Protein AF-R7D5A9-F1 (afdb_monomer)

Mean predicted aligned error: 4.47 Å

Solvent-accessible surface area (backbone atoms only — not comparable to full-atom values): 12006 Å² total; per-residue (Å²): 141,75,72,45,36,67,59,28,37,51,47,46,72,75,46,57,42,44,64,49,67,49,67,80,81,56,79,58,43,78,53,15,52,58,44,26,47,48,46,22,44,79,68,73,37,36,30,23,38,28,59,43,66,65,91,59,68,65,67,55,54,54,50,56,61,69,47,57,87,48,38,49,30,28,40,40,35,41,22,57,42,37,37,50,48,21,52,74,67,65,58,58,62,86,82,72,74,79,80,70,81,94,48,100,79,57,84,54,50,44,74,77,18,45,67,30,33,29,40,47,4,54,73,39,72,16,14,22,38,30,50,58,82,49,26,39,33,24,43,35,60,42,30,35,39,37,44,56,29,45,82,54,49,84,69,39,89,58,54,71,62,53,46,45,54,47,31,22,59,34,34,56,80,41,57,39,46,62,10,48,48,53,37,49,23,37,53,14,47,12,26,38,56,12,52,76,80,26,95,47,48,73,58,22,54,53,37,27,57,52,29,57,70,65,61,46,73,69,60,34,74,64,37,58,65,49,81,45,78,94

Radius of gyration: 16.9 Å; Cα contacts (8 Å, |Δi|>4): 440; chains: 1; bounding box: 39×39×47 Å

pLDDT: mean 92.92, std 12.74, range [40.47, 98.94]

Structure (mmCIF, N/CA/C/O backbone):
data_AF-R7D5A9-F1
#
_entry.id   AF-R7D5A9-F1
#
loop_
_atom_site.group_PDB
_atom_site.id
_atom_site.type_symbol
_atom_site.label_atom_id
_atom_site.label_alt_id
_atom_site.label_comp_id
_atom_site.label_asym_id
_atom_site.label_entity_id
_atom_site.label_seq_id
_atom_site.pdbx_PDB_ins_code
_atom_site.Cartn_x
_atom_site.Cartn_y
_atom_site.Cartn_z
_atom_site.occupancy
_atom_site.B_iso_or_equiv
_atom_site.auth_seq_id
_atom_site.auth_comp_id
_atom_site.auth_asym_id
_atom_site.auth_atom_id
_atom_site.pdbx_PDB_model_num
ATOM 1 N N . MET A 1 1 ? -10.369 9.867 -7.942 1.00 80.06 1 MET A N 1
ATOM 2 C CA . MET A 1 1 ? -9.896 10.900 -6.996 1.00 80.06 1 MET A CA 1
ATOM 3 C C . MET A 1 1 ? -11.120 11.619 -6.496 1.00 80.06 1 MET A C 1
ATOM 5 O O . MET A 1 1 ? -11.924 12.012 -7.328 1.00 80.06 1 MET A O 1
ATOM 9 N N . VAL A 1 2 ? -11.283 11.695 -5.182 1.00 88.56 2 VAL A N 1
ATOM 10 C CA . VAL A 1 2 ? -12.503 12.181 -4.537 1.00 88.56 2 VAL A CA 1
ATOM 11 C C . VAL A 1 2 ? -12.139 13.346 -3.647 1.00 88.56 2 VAL A C 1
ATOM 13 O O . VAL A 1 2 ? -11.130 13.265 -2.945 1.00 88.56 2 VAL A O 1
ATOM 16 N N . TYR A 1 3 ? -12.930 14.414 -3.701 1.00 90.38 3 TYR A N 1
ATOM 17 C CA . TYR A 1 3 ? -12.641 15.627 -2.939 1.00 90.38 3 TYR A CA 1
ATOM 18 C C . TYR A 1 3 ? -13.682 15.959 -1.887 1.00 90.38 3 TYR A C 1
ATOM 20 O O . TYR A 1 3 ? -13.340 16.639 -0.922 1.00 90.38 3 TYR A O 1
ATOM 28 N N . LEU A 1 4 ? -14.919 15.511 -2.094 1.00 96.50 4 LEU A N 1
ATOM 29 C CA . LEU A 1 4 ? -16.053 15.853 -1.255 1.00 96.50 4 LEU A CA 1
ATOM 30 C C . LEU A 1 4 ? -16.487 14.652 -0.399 1.00 96.50 4 LEU A C 1
ATOM 32 O O . LEU A 1 4 ? -16.370 13.511 -0.855 1.00 96.50 4 LEU A O 1
ATOM 36 N N . PRO A 1 5 ? -16.993 14.882 0.827 1.00 96.06 5 PRO A N 1
ATOM 37 C CA . PRO A 1 5 ? -17.389 13.797 1.726 1.00 96.06 5 PRO A CA 1
ATOM 38 C C . PRO A 1 5 ? -18.487 12.896 1.153 1.00 96.06 5 PRO A C 1
ATOM 40 O O . PRO A 1 5 ? -18.377 11.676 1.229 1.00 96.06 5 PRO A O 1
ATOM 43 N N . ASP A 1 6 ? -19.505 13.488 0.531 1.00 96.94 6 ASP A N 1
ATOM 44 C CA . ASP A 1 6 ? -20.643 12.781 -0.061 1.00 96.94 6 ASP A CA 1
ATOM 45 C C . ASP A 1 6 ? -20.230 11.920 -1.262 1.00 96.94 6 ASP A C 1
ATOM 47 O O . ASP A 1 6 ? -20.674 10.780 -1.398 1.00 96.94 6 ASP A O 1
ATOM 51 N N . GLU A 1 7 ? -19.316 12.416 -2.101 1.00 97.00 7 GLU A N 1
ATOM 52 C CA . GLU A 1 7 ? -18.706 11.613 -3.165 1.00 97.00 7 GLU A CA 1
ATOM 53 C C . GLU A 1 7 ? -17.893 10.438 -2.597 1.00 97.00 7 GLU A C 1
ATOM 55 O O . GLU A 1 7 ? -17.876 9.354 -3.186 1.00 97.00 7 GLU A O 1
ATOM 60 N N . GLY A 1 8 ? -17.224 10.642 -1.456 1.00 96.69 8 GLY A N 1
ATOM 61 C CA . GLY A 1 8 ? -16.446 9.616 -0.760 1.00 96.69 8 GLY A CA 1
ATOM 62 C C . GLY A 1 8 ? -17.327 8.467 -0.292 1.00 96.69 8 GLY A C 1
ATOM 63 O O . GLY A 1 8 ? -17.075 7.309 -0.629 1.00 96.69 8 GLY A O 1
ATOM 64 N N . GLU A 1 9 ? -18.411 8.795 0.405 1.00 97.56 9 GLU A N 1
ATOM 65 C CA . GLU A 1 9 ? -19.422 7.834 0.846 1.00 97.56 9 GLU A CA 1
ATOM 66 C C . GLU A 1 9 ? -20.088 7.120 -0.340 1.00 97.56 9 GLU A C 1
ATOM 68 O O . GLU A 1 9 ? -20.221 5.893 -0.335 1.00 97.56 9 GLU A O 1
ATOM 73 N N . ALA A 1 10 ? -20.453 7.857 -1.394 1.00 97.31 10 ALA A N 1
ATOM 74 C CA . ALA A 1 10 ? -21.080 7.290 -2.586 1.00 97.31 10 ALA A CA 1
ATOM 75 C C . ALA A 1 10 ? -20.158 6.301 -3.318 1.00 97.31 10 ALA A C 1
ATOM 77 O O . ALA A 1 10 ? -20.604 5.238 -3.758 1.00 97.31 10 ALA A O 1
ATOM 78 N N . LEU A 1 11 ? -18.864 6.615 -3.431 1.00 96.00 11 LEU A N 1
ATOM 79 C CA . LEU A 1 11 ? -17.893 5.727 -4.069 1.00 96.00 11 LEU A CA 1
ATOM 80 C C . LEU A 1 11 ? -17.554 4.520 -3.209 1.00 96.00 11 LEU A C 1
ATOM 82 O O . LEU A 1 11 ? -17.376 3.434 -3.758 1.00 96.00 11 LEU A O 1
ATOM 86 N N . VAL A 1 12 ? -17.541 4.666 -1.884 1.00 97.38 12 VAL A N 1
ATOM 87 C CA . VAL A 1 12 ? -17.503 3.505 -0.995 1.00 97.38 12 VAL A CA 1
ATOM 88 C C . VAL A 1 12 ? -18.728 2.635 -1.236 1.00 97.38 12 VAL A C 1
ATOM 90 O O . VAL A 1 12 ? -18.570 1.436 -1.424 1.00 97.38 12 VAL A O 1
ATOM 93 N N . ALA A 1 13 ? -19.938 3.195 -1.304 1.00 96.94 13 ALA A N 1
ATOM 94 C CA . ALA A 1 13 ? -21.159 2.423 -1.538 1.00 96.94 13 ALA A CA 1
ATOM 95 C C . ALA A 1 13 ? -21.146 1.684 -2.892 1.00 96.94 13 ALA A C 1
ATOM 97 O O . ALA A 1 13 ? -21.566 0.526 -2.952 1.00 96.94 13 ALA A O 1
ATOM 98 N N . ALA A 1 14 ? -20.602 2.299 -3.945 1.00 96.62 14 ALA A N 1
ATOM 99 C CA . ALA A 1 14 ? -20.536 1.722 -5.289 1.00 96.62 14 ALA A CA 1
ATOM 100 C C . ALA A 1 14 ? -19.348 0.763 -5.522 1.00 96.62 14 ALA A C 1
ATOM 102 O O . ALA A 1 14 ? -19.465 -0.167 -6.318 1.00 96.62 14 ALA A O 1
ATOM 103 N N . GLY A 1 15 ? -18.204 0.995 -4.873 1.00 95.69 15 GLY A N 1
ATOM 104 C CA . GLY A 1 15 ? -16.961 0.241 -5.068 1.00 95.69 15 GLY A CA 1
ATOM 105 C C . GLY A 1 15 ? -16.791 -0.944 -4.114 1.00 95.69 15 GLY A C 1
ATOM 106 O O . GLY A 1 15 ? -17.592 -1.145 -3.209 1.00 95.69 15 GLY A O 1
ATOM 107 N N . ASN A 1 16 ? -15.722 -1.723 -4.293 1.00 96.25 16 ASN A N 1
ATOM 108 C CA . ASN A 1 16 ? -15.391 -2.860 -3.414 1.00 96.25 16 ASN A CA 1
ATOM 109 C C . ASN A 1 16 ? -14.239 -2.563 -2.444 1.00 96.25 16 ASN A C 1
ATOM 111 O O . ASN A 1 16 ? -14.118 -3.230 -1.420 1.00 96.25 16 ASN A O 1
ATOM 115 N N . ALA A 1 17 ? -13.417 -1.560 -2.755 1.00 97.75 17 ALA A N 1
ATOM 116 C CA . ALA A 1 17 ? -12.373 -1.064 -1.874 1.00 97.75 17 ALA A CA 1
ATOM 117 C C . ALA A 1 17 ? -12.121 0.431 -2.102 1.00 97.75 17 ALA A C 1
ATOM 119 O O . ALA A 1 17 ? -12.440 0.960 -3.171 1.00 97.75 17 ALA A O 1
ATOM 120 N N . VAL A 1 18 ? -11.515 1.102 -1.122 1.00 97.50 18 VAL A N 1
ATOM 121 C CA . VAL A 1 18 ? -11.084 2.503 -1.241 1.00 97.50 18 VAL A CA 1
ATOM 122 C C . VAL A 1 18 ? -9.632 2.680 -0.804 1.00 97.50 18 VAL A C 1
ATOM 124 O O . VAL A 1 18 ? -9.160 2.042 0.132 1.00 97.50 18 VAL A O 1
ATOM 127 N N . TYR A 1 19 ? -8.907 3.555 -1.496 1.00 97.88 19 TYR A N 1
ATOM 128 C CA . TYR A 1 19 ? -7.532 3.913 -1.164 1.00 97.88 19 TYR A CA 1
ATOM 129 C C . TYR A 1 19 ? -7.472 5.351 -0.640 1.00 97.88 19 TYR A C 1
ATOM 131 O O . TYR A 1 19 ? -7.842 6.283 -1.356 1.00 97.88 19 TYR A O 1
ATOM 139 N N . LEU A 1 20 ? -6.992 5.527 0.594 1.00 97.56 20 LEU A N 1
ATOM 140 C CA . LEU A 1 20 ? -6.799 6.822 1.241 1.00 97.56 20 LEU A CA 1
ATOM 141 C C . LEU A 1 20 ? -5.302 7.148 1.329 1.00 97.56 20 LEU A C 1
ATOM 143 O O . LEU A 1 20 ? -4.552 6.521 2.076 1.00 97.56 20 LEU A O 1
ATOM 147 N N . ASN A 1 21 ? -4.874 8.148 0.555 1.00 96.00 21 ASN A N 1
ATOM 148 C CA . ASN A 1 21 ? -3.494 8.634 0.506 1.00 96.00 21 ASN A CA 1
ATOM 149 C C . ASN A 1 21 ? -3.374 10.000 1.200 1.00 96.00 21 ASN A C 1
ATOM 151 O O . ASN A 1 21 ? -4.067 10.947 0.827 1.00 96.00 21 ASN A O 1
ATOM 155 N N . MET A 1 22 ? -2.450 10.122 2.157 1.00 94.56 22 MET A N 1
ATOM 156 C CA . MET A 1 22 ? -2.264 11.335 2.971 1.00 94.56 22 MET A CA 1
ATOM 157 C C . MET A 1 22 ? -1.258 12.350 2.390 1.00 94.56 22 MET A C 1
ATOM 159 O O . MET A 1 22 ? -0.912 13.343 3.038 1.00 94.56 22 MET A O 1
ATOM 163 N N . GLY A 1 23 ? -0.769 12.131 1.168 1.00 91.75 23 GLY A N 1
ATOM 164 C CA . GLY A 1 23 ? 0.364 12.864 0.602 1.00 91.75 23 GLY A CA 1
ATOM 165 C C . GLY A 1 23 ? 0.050 14.325 0.310 1.00 91.75 23 GLY A C 1
ATOM 166 O O . GLY A 1 23 ? 0.765 15.221 0.763 1.00 91.75 23 GLY A O 1
ATOM 167 N N . THR A 1 24 ? -1.050 14.589 -0.394 1.00 90.62 24 THR A N 1
ATOM 168 C CA . THR A 1 24 ? -1.502 15.957 -0.691 1.00 90.62 24 THR A CA 1
ATOM 169 C C . THR A 1 24 ? -2.798 16.221 0.048 1.00 90.62 24 THR A C 1
ATOM 171 O O . THR A 1 24 ? -3.817 15.659 -0.338 1.00 90.62 24 THR A O 1
ATOM 174 N N . LEU A 1 25 ? -2.771 17.076 1.077 1.00 90.38 25 LEU A N 1
ATOM 175 C CA . LEU A 1 25 ? -3.966 17.417 1.846 1.00 90.38 25 LEU A CA 1
ATOM 176 C C . LEU A 1 25 ? -4.451 18.849 1.614 1.00 90.38 25 LEU A C 1
ATOM 178 O O . LEU A 1 25 ? -3.663 19.792 1.638 1.00 90.38 25 LEU A O 1
ATOM 182 N N . PHE A 1 26 ? -5.769 18.992 1.476 1.00 91.88 26 PHE A N 1
ATOM 183 C CA . PHE A 1 26 ? -6.493 20.261 1.475 1.00 91.88 26 PHE A CA 1
ATOM 184 C C . PHE A 1 26 ? -7.442 20.324 2.682 1.00 91.88 26 PHE A C 1
ATOM 186 O O . PHE A 1 26 ? -7.866 19.270 3.158 1.00 91.88 26 PHE A O 1
ATOM 193 N N . PRO A 1 27 ? -7.846 21.522 3.148 1.00 91.94 27 PRO A N 1
ATOM 194 C CA . PRO A 1 27 ? -8.749 21.662 4.296 1.00 91.94 27 PRO A CA 1
ATOM 195 C C . PRO A 1 27 ? -10.063 20.868 4.189 1.00 91.94 27 PRO A C 1
ATOM 197 O O . PRO A 1 27 ? -10.562 20.370 5.190 1.00 91.94 27 PRO A O 1
ATOM 200 N N . ILE A 1 28 ? -10.608 20.674 2.979 1.00 95.00 28 ILE A N 1
ATOM 201 C CA . ILE A 1 28 ? -11.835 19.879 2.763 1.00 95.00 28 ILE A CA 1
ATOM 202 C C . ILE A 1 28 ? -11.692 18.405 3.189 1.00 95.00 28 ILE A C 1
ATOM 204 O O . ILE A 1 28 ? -12.677 17.728 3.491 1.00 95.00 28 ILE A O 1
ATOM 208 N N . TYR A 1 29 ? -10.465 17.893 3.267 1.00 95.31 29 TYR A N 1
ATOM 209 C CA . TYR A 1 29 ? -10.217 16.521 3.694 1.00 95.31 29 TYR A CA 1
ATOM 210 C C . TYR A 1 29 ? -10.373 16.301 5.194 1.00 95.31 29 TYR A C 1
ATOM 212 O O . TYR A 1 29 ? -10.526 15.151 5.590 1.00 95.31 29 TYR A O 1
ATOM 220 N N . GLU A 1 30 ? -10.448 17.369 6.000 1.00 95.19 30 GLU A N 1
ATOM 221 C CA . GLU A 1 30 ? -10.926 17.276 7.388 1.00 95.19 30 GLU A CA 1
ATOM 222 C C . GLU A 1 30 ? -12.333 16.689 7.483 1.00 95.19 30 GLU A C 1
ATOM 224 O O . GLU A 1 30 ? -12.692 16.128 8.507 1.00 95.19 30 GLU A O 1
ATOM 229 N N . GLN A 1 31 ? -13.122 16.807 6.416 1.00 96.88 31 GLN A N 1
ATOM 230 C CA . GLN A 1 31 ? -14.463 16.236 6.339 1.00 96.88 31 GLN A CA 1
ATOM 231 C C . GLN A 1 31 ? -14.455 14.940 5.521 1.00 96.88 31 GLN A C 1
ATOM 233 O O . GLN A 1 31 ? -15.067 13.948 5.901 1.00 96.88 31 GLN A O 1
ATOM 238 N N . THR A 1 32 ? -13.733 14.934 4.397 1.00 97.25 32 THR A N 1
ATOM 239 C CA . THR A 1 32 ? -13.831 13.856 3.400 1.00 97.25 32 THR A CA 1
ATOM 240 C C . THR A 1 32 ? -13.178 12.556 3.850 1.00 97.25 32 THR A C 1
ATOM 242 O O . THR A 1 32 ? -13.762 11.487 3.679 1.00 97.25 32 THR A O 1
ATOM 245 N N . ILE A 1 33 ? -11.970 12.623 4.419 1.00 97.38 33 ILE A N 1
ATOM 246 C CA . ILE A 1 33 ? -11.208 11.422 4.789 1.00 97.38 33 ILE A CA 1
ATOM 247 C C . ILE A 1 33 ? -11.900 10.656 5.928 1.00 97.38 33 ILE A C 1
ATOM 249 O O . ILE A 1 33 ? -12.122 9.454 5.751 1.00 97.38 33 ILE A O 1
ATOM 253 N N . PRO A 1 34 ? -12.319 11.303 7.037 1.00 97.25 34 PRO A N 1
ATOM 254 C CA . PRO A 1 34 ? -13.041 10.609 8.100 1.00 97.25 34 PRO A CA 1
ATOM 255 C C . PRO A 1 34 ? -14.377 10.025 7.633 1.00 97.25 34 PRO A C 1
ATOM 257 O O . PRO A 1 34 ? -14.664 8.871 7.944 1.00 97.25 34 PRO A O 1
ATOM 260 N N . ALA A 1 35 ? -15.159 10.766 6.834 1.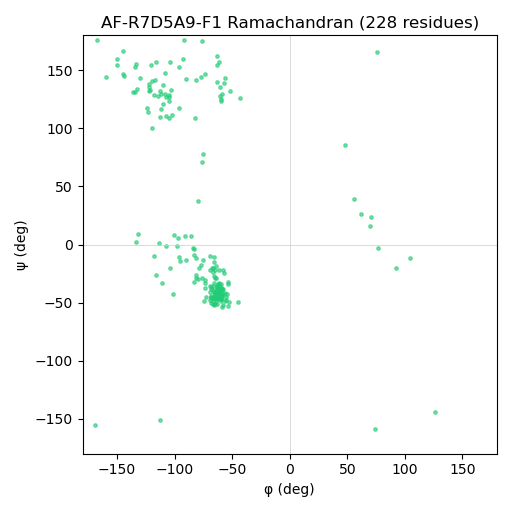00 98.00 35 ALA A N 1
ATOM 261 C CA . ALA A 1 35 ? -16.427 10.276 6.284 1.00 98.00 35 ALA A CA 1
ATOM 262 C C . ALA A 1 35 ? -16.228 9.027 5.409 1.00 98.00 35 ALA A C 1
ATOM 264 O O . ALA A 1 35 ? -16.908 8.017 5.586 1.00 98.00 35 ALA A O 1
ATOM 265 N N . THR A 1 36 ? -15.228 9.055 4.523 1.00 98.19 36 THR A N 1
ATOM 266 C CA . THR A 1 36 ? -14.924 7.935 3.621 1.00 98.19 36 THR A CA 1
ATOM 267 C C . THR A 1 36 ? -14.440 6.702 4.387 1.00 98.19 36 THR A C 1
ATOM 269 O O . THR A 1 36 ? -14.911 5.594 4.134 1.00 98.19 36 THR A O 1
ATOM 272 N N . ALA A 1 37 ? -13.520 6.874 5.344 1.00 98.31 37 ALA A N 1
ATOM 273 C CA . ALA A 1 37 ? -13.016 5.767 6.154 1.00 98.31 37 ALA A CA 1
ATOM 274 C C . ALA A 1 37 ? -14.112 5.157 7.033 1.00 98.31 37 ALA A C 1
ATOM 276 O O . ALA A 1 37 ? -14.241 3.935 7.099 1.00 98.31 37 ALA A O 1
ATOM 277 N N . LYS A 1 38 ? -14.945 6.004 7.650 1.00 98.31 38 LYS A N 1
ATOM 278 C CA . LYS A 1 38 ? -16.106 5.565 8.419 1.00 98.31 38 LYS A CA 1
ATOM 279 C C . LYS A 1 38 ? -17.083 4.773 7.554 1.00 98.31 38 LYS A C 1
ATOM 281 O O . LYS A 1 38 ? -17.501 3.695 7.959 1.00 98.31 38 LYS A O 1
ATOM 286 N N . ALA A 1 39 ? -17.419 5.269 6.365 1.00 98.31 39 ALA A N 1
ATOM 287 C CA . ALA A 1 39 ? -18.313 4.567 5.452 1.00 98.31 39 ALA A CA 1
ATOM 288 C C . ALA A 1 39 ? -17.748 3.201 5.037 1.00 98.31 39 ALA A C 1
ATOM 290 O O . ALA A 1 39 ? -18.491 2.223 4.982 1.00 98.31 39 ALA A O 1
ATOM 291 N N . ALA A 1 40 ? -16.439 3.116 4.767 1.00 98.31 40 ALA A N 1
ATOM 292 C CA . ALA A 1 40 ? -15.793 1.853 4.411 1.00 98.31 40 ALA A CA 1
ATOM 293 C C . ALA A 1 40 ? -15.838 0.858 5.578 1.00 98.31 40 ALA A C 1
ATOM 295 O O . ALA A 1 40 ? -16.229 -0.293 5.385 1.00 98.31 40 ALA A O 1
ATOM 296 N N . HIS A 1 41 ? -15.520 1.329 6.786 1.00 98.25 41 HIS A N 1
ATOM 297 C CA . HIS A 1 41 ? -15.591 0.549 8.017 1.00 98.25 41 HIS A CA 1
ATOM 298 C C . HIS A 1 41 ? -17.006 0.023 8.291 1.00 98.25 41 HIS A C 1
ATOM 300 O O . HIS A 1 41 ? -17.195 -1.184 8.432 1.00 98.25 41 HIS A O 1
ATOM 306 N N . ASP A 1 42 ? -18.008 0.907 8.307 1.00 98.19 42 ASP A N 1
ATOM 307 C CA . ASP A 1 42 ? -19.403 0.553 8.593 1.00 98.19 42 ASP A CA 1
ATOM 308 C C . ASP A 1 42 ? -19.972 -0.433 7.557 1.00 98.19 42 ASP A C 1
ATOM 310 O O . ASP A 1 42 ? -20.782 -1.297 7.893 1.00 98.19 42 ASP A O 1
ATOM 314 N N . ALA A 1 43 ? -19.546 -0.320 6.295 1.00 97.81 43 ALA A N 1
ATOM 315 C CA . ALA A 1 43 ? -19.962 -1.207 5.211 1.00 97.81 43 ALA A CA 1
ATOM 316 C C . ALA A 1 43 ? -19.157 -2.519 5.137 1.00 97.81 43 ALA A C 1
ATOM 318 O O . ALA A 1 43 ? -19.449 -3.352 4.277 1.00 97.81 43 ALA A O 1
ATOM 319 N N . GLY A 1 44 ? -18.133 -2.699 5.980 1.00 96.94 44 GLY A N 1
ATOM 320 C CA . GLY A 1 44 ? -17.224 -3.846 5.920 1.00 96.94 44 GLY A CA 1
ATOM 321 C C . GLY A 1 44 ? -16.433 -3.933 4.610 1.00 96.94 44 GLY A C 1
ATOM 322 O O . GLY A 1 44 ? -16.076 -5.028 4.179 1.00 96.94 44 GLY A O 1
ATOM 323 N N . LYS A 1 45 ? -16.200 -2.797 3.940 1.00 97.75 45 LYS A N 1
ATOM 324 C CA . LYS A 1 45 ? -15.463 -2.732 2.673 1.00 97.75 45 LYS A CA 1
ATOM 325 C C . LYS A 1 45 ? -13.980 -2.528 2.923 1.00 97.75 45 LYS A C 1
ATOM 327 O O . LYS A 1 45 ? -13.584 -1.778 3.815 1.00 97.75 45 LYS A O 1
ATOM 332 N N . ALA A 1 46 ? -13.164 -3.178 2.099 1.00 98.25 46 ALA A N 1
ATOM 333 C CA . ALA A 1 46 ? -11.723 -3.094 2.240 1.00 98.25 46 ALA A CA 1
ATOM 334 C C . ALA A 1 46 ? -11.234 -1.658 2.020 1.00 98.25 46 ALA A C 1
ATOM 336 O O . ALA A 1 46 ? -11.691 -0.959 1.113 1.00 98.25 46 ALA A O 1
ATOM 337 N N . TRP A 1 47 ? -10.273 -1.207 2.818 1.00 98.44 47 TRP A N 1
ATOM 338 C CA . TRP A 1 47 ? -9.626 0.070 2.552 1.00 98.44 47 TRP A CA 1
ATOM 339 C C . TRP A 1 47 ? -8.145 0.074 2.891 1.00 98.44 47 TRP A C 1
ATOM 341 O O . TRP A 1 47 ? -7.692 -0.588 3.827 1.00 98.44 47 TRP A O 1
ATOM 351 N N . VAL A 1 48 ? -7.396 0.818 2.081 1.00 98.75 48 VAL A N 1
ATOM 352 C CA . VAL A 1 48 ? -5.943 0.938 2.178 1.00 98.75 48 VAL A CA 1
ATOM 353 C C . VAL A 1 48 ? -5.589 2.325 2.689 1.00 98.75 48 VAL A C 1
ATOM 355 O O . VAL A 1 48 ? -6.054 3.322 2.133 1.00 98.75 48 VAL A O 1
ATOM 358 N N . LEU A 1 49 ? -4.746 2.387 3.716 1.00 98.69 49 LEU A N 1
ATOM 359 C CA . LEU A 1 49 ? -4.191 3.626 4.251 1.00 98.69 49 LEU A CA 1
ATOM 360 C C . LEU A 1 49 ? -2.727 3.774 3.832 1.00 98.69 49 LEU A C 1
ATOM 362 O O . LEU A 1 49 ? -1.915 2.893 4.106 1.00 98.69 49 LEU A O 1
ATOM 366 N N . ASP A 1 50 ? -2.387 4.912 3.229 1.00 98.06 50 ASP A N 1
ATOM 367 C CA . ASP A 1 50 ? -1.003 5.321 2.970 1.00 98.06 50 ASP A CA 1
ATOM 368 C C . ASP A 1 50 ? -0.713 6.649 3.692 1.00 98.06 50 ASP A C 1
ATOM 370 O O . ASP A 1 50 ? -1.148 7.713 3.223 1.00 98.06 50 ASP A O 1
ATOM 374 N N . PRO A 1 51 ? -0.037 6.611 4.862 1.00 96.31 51 PRO A N 1
ATOM 375 C CA . PRO A 1 51 ? 0.153 7.747 5.761 1.00 96.31 51 PRO A CA 1
ATOM 376 C C . PRO A 1 51 ? 1.277 8.692 5.291 1.00 96.31 51 PRO A C 1
ATOM 378 O O . PRO A 1 51 ? 2.017 9.233 6.112 1.00 96.31 51 PRO A O 1
ATOM 381 N N . VAL A 1 52 ? 1.395 8.898 3.972 1.00 94.12 52 VAL A N 1
ATOM 382 C CA . VAL A 1 52 ? 2.458 9.678 3.323 1.00 94.12 52 VAL A CA 1
ATOM 383 C C . VAL A 1 52 ? 2.750 10.985 4.057 1.00 94.12 52 VAL A C 1
ATOM 385 O O . VAL A 1 52 ? 1.868 11.832 4.238 1.00 94.12 52 VAL A O 1
ATOM 388 N N . GLY A 1 53 ? 4.021 11.190 4.405 1.00 86.31 53 GLY A N 1
ATOM 389 C CA . GLY A 1 53 ? 4.487 12.446 4.997 1.00 86.31 53 GLY A CA 1
ATOM 390 C C . GLY A 1 53 ? 4.006 12.689 6.432 1.00 86.31 53 GLY A C 1
ATOM 391 O O . GLY A 1 53 ? 3.932 13.846 6.868 1.00 86.31 53 GLY A O 1
ATOM 392 N N . LEU A 1 54 ? 3.662 11.629 7.169 1.00 84.81 54 LEU A N 1
ATOM 393 C CA . LEU A 1 54 ? 3.461 11.697 8.614 1.00 84.81 54 LEU A CA 1
ATOM 394 C C . LEU A 1 54 ? 4.677 12.358 9.293 1.00 84.81 54 LEU A C 1
ATOM 396 O O . LEU A 1 54 ? 5.825 12.040 8.998 1.00 84.81 54 LEU A O 1
ATOM 400 N N . GLY A 1 55 ? 4.411 13.327 10.174 1.00 73.06 55 GLY A N 1
ATOM 401 C CA . GLY A 1 55 ? 5.422 14.202 10.781 1.00 73.06 55 GLY A CA 1
ATOM 402 C C . GLY A 1 55 ? 5.456 15.620 10.196 1.00 73.06 55 GLY A C 1
ATOM 403 O O . GLY A 1 55 ? 6.052 16.509 10.800 1.00 73.06 55 GLY A O 1
ATOM 404 N N . ILE A 1 56 ? 4.769 15.870 9.072 1.00 76.31 56 ILE A N 1
ATOM 405 C CA . ILE A 1 56 ? 4.670 17.201 8.451 1.00 76.31 56 ILE A CA 1
ATOM 406 C C . ILE A 1 56 ? 3.288 17.825 8.702 1.00 76.31 56 ILE A C 1
ATOM 408 O O . ILE A 1 56 ? 2.295 17.460 8.061 1.00 76.31 56 ILE A O 1
ATOM 412 N N . GLY A 1 57 ? 3.255 18.851 9.558 1.00 79.81 57 GLY A N 1
ATOM 413 C CA . GLY A 1 57 ? 2.059 19.644 9.870 1.00 79.81 57 GLY A CA 1
ATOM 414 C C . GLY A 1 57 ? 1.065 18.938 10.803 1.00 79.81 57 GLY A C 1
ATOM 415 O O . GLY A 1 57 ? 1.142 17.735 11.021 1.00 79.81 57 GLY A O 1
ATOM 416 N N . SER A 1 58 ? 0.112 19.689 11.363 1.00 88.94 58 SER A N 1
ATOM 417 C CA . SER A 1 58 ? -0.851 19.166 12.349 1.00 88.94 58 SER A CA 1
ATOM 418 C C . SER A 1 58 ? -2.041 18.425 11.730 1.00 88.94 58 SER A C 1
ATOM 420 O O . SER A 1 58 ? -2.583 17.518 12.354 1.00 88.94 58 SER A O 1
ATOM 422 N N . LEU A 1 59 ? -2.441 18.779 10.502 1.00 90.94 59 LEU A N 1
ATOM 423 C CA . LEU A 1 59 ? -3.623 18.203 9.850 1.00 90.94 59 LEU A CA 1
ATOM 424 C C . LEU A 1 59 ? -3.486 16.691 9.596 1.00 90.94 59 LEU A C 1
ATOM 426 O O . LEU A 1 59 ? -4.420 15.944 9.868 1.00 90.94 59 LEU A O 1
ATOM 430 N N . ARG A 1 60 ? -2.324 16.230 9.107 1.00 93.62 60 ARG A N 1
ATOM 431 C CA . ARG A 1 60 ? -2.070 14.793 8.878 1.00 93.62 60 ARG A CA 1
ATOM 432 C C . ARG A 1 60 ? -2.187 14.000 10.168 1.00 93.62 60 ARG A C 1
ATOM 434 O O . ARG A 1 60 ? -2.877 12.989 10.184 1.00 93.62 60 ARG A O 1
ATOM 441 N N . THR A 1 61 ? -1.539 14.481 11.227 1.00 93.69 61 THR A N 1
ATOM 442 C CA . THR A 1 61 ? -1.572 13.852 12.550 1.00 93.69 61 THR A CA 1
ATOM 443 C C . THR A 1 61 ? -3.001 13.749 13.066 1.00 93.69 61 THR A C 1
ATOM 445 O O . THR A 1 61 ? -3.447 12.643 13.342 1.00 93.69 61 THR A O 1
ATOM 448 N N . LYS A 1 62 ? -3.748 14.864 13.068 1.00 95.25 62 LYS A N 1
ATOM 449 C CA . LYS A 1 62 ? -5.157 14.897 13.488 1.00 95.25 62 LYS A CA 1
ATOM 450 C C . LYS A 1 62 ? -5.998 13.858 12.742 1.00 95.25 62 LYS A C 1
ATOM 452 O O . LYS A 1 62 ? -6.735 13.099 13.361 1.00 95.25 62 LYS A O 1
ATOM 457 N N . LEU A 1 63 ? -5.889 13.822 11.412 1.00 96.69 63 LEU A N 1
ATOM 458 C CA . LEU A 1 63 ? -6.649 12.877 10.595 1.00 96.69 63 LEU A CA 1
ATOM 459 C C . LEU A 1 63 ? -6.257 11.430 10.896 1.00 96.69 63 LEU A C 1
ATOM 461 O O . LEU A 1 63 ? -7.127 10.592 11.076 1.00 96.69 63 LEU A O 1
ATOM 465 N N . LEU A 1 64 ? -4.964 11.120 10.984 1.00 97.00 64 LEU A N 1
ATOM 466 C CA . LEU A 1 64 ? -4.504 9.759 11.264 1.00 97.00 64 LEU A CA 1
ATOM 467 C C . LEU A 1 64 ? -4.894 9.282 12.672 1.00 97.00 64 LEU A C 1
ATOM 469 O O . LEU A 1 64 ? -5.191 8.101 12.835 1.00 97.00 64 LEU A O 1
ATOM 473 N N . GLU A 1 65 ? -4.950 10.169 13.667 1.00 96.38 65 GLU A N 1
ATOM 474 C CA . GLU A 1 65 ? -5.517 9.870 14.991 1.00 96.38 65 GLU A CA 1
ATOM 475 C C . GLU A 1 65 ? -7.015 9.553 14.899 1.00 96.38 65 GLU A C 1
ATOM 477 O O . GLU A 1 65 ? -7.471 8.551 15.448 1.00 96.38 65 GLU A O 1
ATOM 482 N N . GLU A 1 66 ? -7.772 10.362 14.153 1.00 97.31 66 GLU A N 1
ATOM 483 C CA . GLU A 1 66 ? -9.210 10.167 13.932 1.00 97.31 66 GLU A CA 1
ATOM 484 C C . GLU A 1 66 ? -9.523 8.873 13.162 1.00 97.31 66 GLU A C 1
ATOM 486 O O . GLU A 1 66 ? -10.572 8.264 13.370 1.00 97.31 66 GLU A O 1
ATOM 491 N N . LEU A 1 67 ? -8.601 8.415 12.308 1.00 98.00 67 LEU A N 1
ATOM 492 C CA . LEU A 1 67 ? -8.740 7.177 11.540 1.00 98.00 67 LEU A CA 1
ATOM 493 C C . LEU A 1 67 ? -8.445 5.898 12.338 1.00 98.00 67 LEU A C 1
ATOM 495 O O . LEU A 1 67 ? -8.905 4.825 11.939 1.00 98.00 67 LEU A O 1
ATOM 499 N N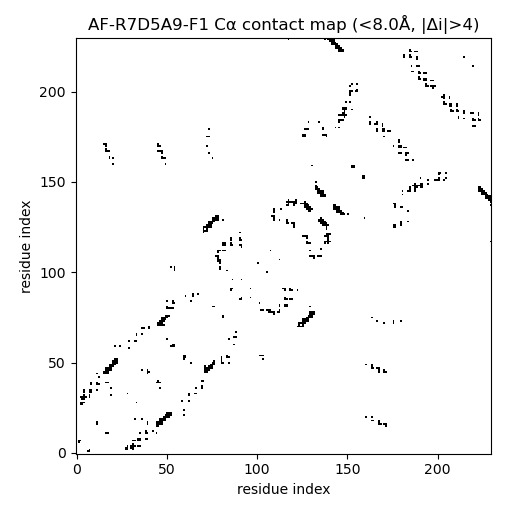 . LYS A 1 68 ? -7.714 5.990 13.459 1.00 98.00 68 LYS A N 1
ATOM 500 C CA . LYS A 1 68 ? -7.323 4.851 14.315 1.00 98.00 68 LYS A CA 1
ATOM 501 C C . LYS A 1 68 ? -8.466 3.852 14.601 1.00 98.00 68 LYS A C 1
ATOM 503 O O . LYS A 1 68 ? -8.253 2.657 14.386 1.00 98.00 68 LYS A O 1
ATOM 508 N N . PRO A 1 69 ? -9.679 4.266 15.034 1.00 98.06 69 PRO A N 1
ATOM 509 C CA . PRO A 1 69 ? -10.759 3.326 15.348 1.00 98.06 69 PRO A CA 1
ATOM 510 C C . PRO A 1 69 ? -11.326 2.578 14.132 1.00 98.06 69 PRO A C 1
ATOM 512 O O . PRO A 1 69 ? -11.932 1.524 14.319 1.00 98.06 69 PRO A O 1
ATOM 515 N N . TYR A 1 70 ? -11.136 3.077 12.904 1.00 98.31 70 TYR A N 1
ATOM 516 C CA . TYR A 1 70 ? -11.732 2.487 11.698 1.00 98.31 70 TYR A CA 1
ATOM 517 C C . TYR A 1 70 ? -10.945 1.306 11.121 1.00 98.31 70 TYR A C 1
ATOM 519 O O . TYR A 1 70 ? -11.464 0.631 10.234 1.00 98.31 70 TYR A O 1
ATOM 527 N N . LYS A 1 71 ? -9.733 1.040 11.634 1.00 98.00 71 LYS A N 1
ATOM 528 C CA . LYS A 1 71 ? -8.907 -0.146 11.341 1.00 98.00 71 LYS A CA 1
ATOM 529 C C . LYS A 1 71 ? -8.774 -0.460 9.835 1.00 98.00 71 LYS A C 1
ATOM 531 O O . LYS A 1 71 ? -9.539 -1.271 9.312 1.00 98.00 71 LYS A O 1
ATOM 536 N N . PRO A 1 72 ? -7.817 0.165 9.123 1.00 98.56 72 PRO A N 1
ATOM 537 C CA . PRO A 1 72 ? -7.587 -0.127 7.708 1.00 98.56 72 PRO A CA 1
ATOM 538 C C . PRO A 1 72 ? -7.311 -1.603 7.453 1.00 98.56 72 PRO A C 1
ATOM 540 O O . PRO A 1 72 ? -6.624 -2.259 8.231 1.00 98.56 72 PRO A O 1
ATOM 543 N N . THR A 1 73 ? -7.822 -2.102 6.328 1.00 98.81 73 THR A N 1
ATOM 544 C CA . THR A 1 73 ? -7.588 -3.477 5.869 1.00 98.81 73 THR A CA 1
ATOM 545 C C . THR A 1 73 ? -6.123 -3.689 5.522 1.00 98.81 73 THR A C 1
ATOM 547 O O . THR A 1 73 ? -5.558 -4.730 5.842 1.00 98.81 73 THR A O 1
ATOM 550 N N . ILE A 1 74 ? -5.504 -2.701 4.872 1.00 98.94 74 ILE A N 1
ATOM 551 C CA . ILE A 1 74 ? -4.071 -2.703 4.587 1.00 98.94 74 ILE A CA 1
ATOM 552 C C . ILE A 1 74 ? -3.494 -1.332 4.934 1.00 98.94 74 ILE A C 1
ATOM 554 O O . ILE A 1 74 ? -4.018 -0.305 4.503 1.00 98.94 74 ILE A O 1
ATOM 558 N N . VAL A 1 75 ? -2.389 -1.302 5.671 1.00 98.88 75 VAL A N 1
ATOM 559 C CA . VAL A 1 75 ? -1.552 -0.104 5.818 1.00 98.88 75 VAL A CA 1
ATOM 560 C C . VAL A 1 75 ? -0.321 -0.272 4.945 1.00 98.88 75 VAL A C 1
ATOM 562 O O . VAL A 1 75 ? 0.324 -1.315 4.977 1.00 98.88 75 VAL A O 1
ATOM 565 N N . ARG A 1 76 ? 0.040 0.746 4.169 1.00 98.12 76 ARG A N 1
ATOM 566 C CA . ARG A 1 76 ? 1.253 0.716 3.350 1.00 98.12 76 ARG A CA 1
ATOM 567 C C . ARG A 1 76 ? 2.043 2.000 3.516 1.00 98.12 76 ARG A C 1
ATOM 569 O O . ARG A 1 76 ? 1.468 3.071 3.415 1.00 98.12 76 ARG A O 1
ATOM 576 N N . GLY A 1 77 ? 3.351 1.894 3.703 1.00 96.81 77 GLY A N 1
ATOM 577 C CA . GLY A 1 77 ? 4.248 3.042 3.832 1.00 96.81 77 GLY A CA 1
ATOM 578 C C . GLY A 1 77 ? 5.709 2.622 3.738 1.00 96.81 77 GLY A C 1
ATOM 579 O O . GLY A 1 77 ? 6.020 1.435 3.642 1.00 96.81 77 GLY A O 1
ATOM 580 N N . ASN A 1 78 ? 6.623 3.585 3.752 1.00 94.94 78 ASN A N 1
ATOM 581 C CA . ASN A 1 78 ? 8.037 3.278 3.980 1.00 94.94 78 ASN A CA 1
ATOM 582 C C . ASN A 1 78 ? 8.308 2.994 5.476 1.00 94.94 78 ASN A C 1
ATOM 584 O O . ASN A 1 78 ? 7.420 3.131 6.318 1.00 94.94 78 ASN A O 1
ATOM 588 N N . ALA A 1 79 ? 9.538 2.598 5.820 1.00 93.88 79 ALA A N 1
ATOM 589 C CA . ALA A 1 79 ? 9.899 2.251 7.196 1.00 93.88 79 ALA A CA 1
ATOM 590 C C . ALA A 1 79 ? 9.597 3.373 8.209 1.00 93.88 79 ALA A C 1
ATOM 592 O O . ALA A 1 79 ? 8.959 3.115 9.231 1.00 93.88 79 ALA A O 1
ATOM 593 N N . SER A 1 80 ? 9.991 4.617 7.918 1.00 92.06 80 SER A N 1
ATOM 594 C CA . SER A 1 80 ? 9.801 5.739 8.845 1.00 92.06 80 SER A CA 1
ATOM 595 C C . SER A 1 80 ? 8.325 6.110 9.018 1.00 92.06 80 SER A C 1
ATOM 597 O O . SER A 1 80 ? 7.892 6.393 10.134 1.00 92.06 80 SER A O 1
ATOM 599 N N . GLU A 1 81 ? 7.522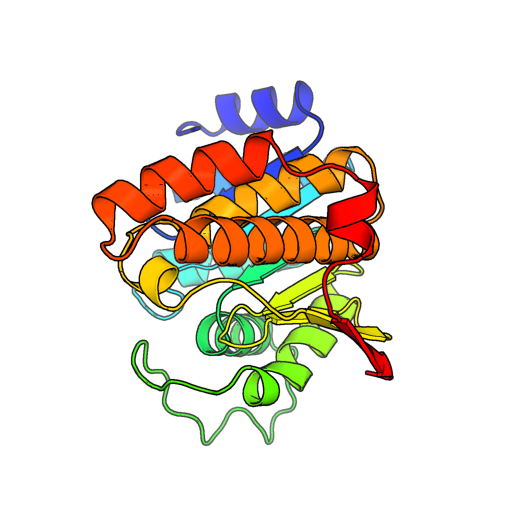 6.033 7.955 1.00 95.12 81 GLU A N 1
ATOM 600 C CA . GLU A 1 81 ? 6.072 6.258 7.995 1.00 95.12 81 GLU A CA 1
ATOM 601 C C . GLU A 1 81 ? 5.343 5.205 8.841 1.00 95.12 81 GLU A C 1
ATOM 603 O O . GLU A 1 81 ? 4.468 5.552 9.636 1.00 95.12 81 GLU A O 1
ATOM 608 N N . ILE A 1 82 ? 5.722 3.930 8.711 1.00 97.31 82 ILE A N 1
ATOM 609 C CA . ILE A 1 82 ? 5.125 2.825 9.473 1.00 97.31 82 ILE A CA 1
ATOM 610 C C . ILE A 1 82 ? 5.490 2.917 10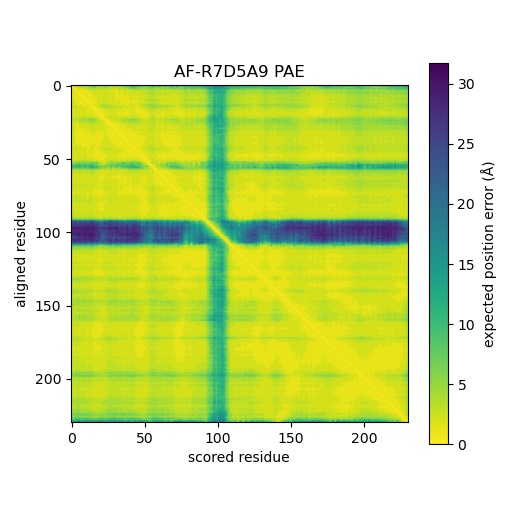.959 1.00 97.31 82 ILE A C 1
ATOM 612 O O . ILE A 1 82 ? 4.607 2.817 11.812 1.00 97.31 82 ILE A O 1
ATOM 616 N N . ILE A 1 83 ? 6.758 3.196 11.281 1.00 95.06 83 ILE A N 1
ATOM 617 C CA . ILE A 1 83 ? 7.206 3.432 12.664 1.00 95.06 83 ILE A CA 1
ATOM 618 C C . ILE A 1 83 ? 6.469 4.629 13.276 1.00 95.06 83 ILE A C 1
ATOM 620 O O . ILE A 1 83 ? 5.973 4.554 14.406 1.00 95.06 83 ILE A O 1
ATOM 624 N N . ALA A 1 84 ? 6.369 5.733 12.533 1.00 94.50 84 ALA A N 1
ATOM 625 C CA . ALA A 1 84 ? 5.688 6.934 12.995 1.00 94.50 84 ALA A CA 1
ATOM 626 C C . ALA A 1 84 ? 4.189 6.694 13.225 1.00 94.50 84 ALA A C 1
ATOM 628 O O . ALA A 1 84 ? 3.649 7.194 14.211 1.00 94.50 84 ALA A O 1
ATOM 629 N N . LEU A 1 85 ? 3.519 5.915 12.367 1.00 97.31 85 LEU A N 1
ATOM 630 C CA . LEU A 1 85 ? 2.100 5.599 12.537 1.00 97.31 85 LEU A CA 1
ATOM 631 C C . LEU A 1 85 ? 1.868 4.697 13.751 1.00 97.31 85 LEU A C 1
ATOM 633 O O . LEU A 1 85 ? 0.980 4.984 14.550 1.00 97.31 85 LEU A O 1
ATOM 637 N N . ALA A 1 86 ? 2.681 3.651 13.929 1.00 97.25 86 ALA A N 1
ATOM 638 C CA . ALA A 1 86 ? 2.594 2.776 15.098 1.00 97.25 86 ALA A CA 1
ATOM 639 C C . ALA A 1 86 ? 2.823 3.556 16.402 1.00 97.25 86 ALA A C 1
ATOM 641 O O . ALA A 1 86 ? 2.111 3.349 17.382 1.00 97.25 86 ALA A O 1
ATOM 642 N N . SER A 1 87 ? 3.763 4.507 16.387 1.00 95.06 87 SER A N 1
ATOM 643 C CA . SER A 1 87 ? 4.018 5.407 17.516 1.00 95.06 87 SER A CA 1
ATOM 644 C C . SER A 1 87 ? 2.844 6.350 17.778 1.00 95.06 87 SER A C 1
ATOM 646 O O . SER A 1 87 ? 2.427 6.501 18.922 1.00 95.06 87 SER A O 1
ATOM 648 N N . LEU A 1 88 ? 2.286 6.970 16.730 1.00 95.25 88 LEU A N 1
ATOM 649 C CA . LEU A 1 88 ? 1.118 7.854 16.835 1.00 95.25 88 LEU A CA 1
ATOM 650 C C . LEU A 1 88 ? -0.099 7.113 17.395 1.00 95.25 88 LEU A C 1
ATOM 652 O O . LEU A 1 88 ? -0.882 7.669 18.157 1.00 95.25 88 LEU A O 1
ATOM 656 N N . TRP A 1 89 ? -0.264 5.850 17.014 1.00 97.25 89 TRP A N 1
ATOM 657 C CA . TRP A 1 89 ? -1.328 4.999 17.522 1.00 97.25 89 TRP A CA 1
ATOM 658 C C . TRP A 1 89 ? -0.975 4.306 18.839 1.00 97.25 89 TRP A C 1
ATOM 660 O O . TRP A 1 89 ? -1.793 3.519 19.310 1.00 97.25 89 TRP A O 1
ATOM 670 N N . GLU A 1 90 ? 0.156 4.636 19.466 1.00 95.88 90 GLU A N 1
ATOM 671 C CA . GLU A 1 90 ? 0.569 4.117 20.778 1.00 95.88 90 GLU A CA 1
ATOM 672 C C . GLU A 1 90 ? 0.616 2.579 20.811 1.00 95.88 90 GLU A C 1
ATOM 674 O O . GLU A 1 90 ? 0.187 1.943 21.771 1.00 95.88 90 GLU A O 1
ATOM 679 N N . LEU A 1 91 ? 1.081 1.972 19.715 1.00 95.44 91 LEU A N 1
ATOM 680 C CA . LEU A 1 91 ? 1.159 0.517 19.553 1.00 95.44 91 LEU A CA 1
ATOM 681 C C . LEU A 1 91 ? 2.542 -0.054 19.885 1.00 95.44 91 LEU A C 1
ATOM 683 O O . LEU A 1 91 ? 2.691 -1.270 19.957 1.00 95.44 91 LEU A O 1
ATOM 687 N N . LEU A 1 92 ? 3.540 0.812 20.065 1.00 89.38 92 LEU A N 1
ATOM 688 C CA . LEU A 1 92 ? 4.902 0.443 20.449 1.00 89.38 92 LEU A CA 1
ATOM 689 C C . LEU A 1 92 ? 5.099 0.575 21.965 1.00 89.38 92 LEU A C 1
ATOM 691 O O . LEU A 1 92 ? 4.440 1.390 22.617 1.00 89.38 92 LEU A O 1
ATOM 695 N N . GLY A 1 93 ? 6.021 -0.213 22.522 1.00 73.94 93 GLY A N 1
ATOM 696 C CA . GLY A 1 93 ? 6.395 -0.144 23.934 1.00 73.94 93 GLY A CA 1
ATOM 697 C C . GLY A 1 93 ? 7.025 1.201 24.323 1.00 73.94 93 GLY A C 1
ATOM 698 O O . GLY A 1 93 ? 7.614 1.905 23.505 1.00 73.94 93 GLY A O 1
ATOM 699 N N . ALA A 1 94 ? 6.921 1.566 25.607 1.00 58.50 94 ALA A N 1
ATOM 700 C CA . ALA A 1 94 ? 7.432 2.837 26.134 1.00 58.50 94 ALA A CA 1
ATOM 701 C C . ALA A 1 94 ? 8.968 2.987 26.050 1.00 58.50 94 ALA A C 1
ATOM 703 O O . ALA A 1 94 ? 9.471 4.107 26.141 1.00 58.50 94 ALA A O 1
ATOM 704 N N . GLU A 1 95 ? 9.707 1.887 25.881 1.00 54.31 95 GLU A N 1
ATOM 705 C CA . GLU A 1 95 ? 11.173 1.885 25.792 1.00 54.31 95 GLU A CA 1
ATOM 706 C C . GLU A 1 95 ? 11.683 2.254 24.383 1.00 54.31 95 GLU A C 1
ATOM 708 O O . GLU A 1 95 ? 12.746 2.862 24.267 1.00 54.31 95 GLU A O 1
ATOM 713 N N . ASP A 1 96 ? 10.896 2.023 23.326 1.00 51.84 96 ASP A N 1
ATOM 714 C CA . ASP A 1 96 ? 11.317 2.235 21.928 1.00 51.84 96 ASP A CA 1
ATOM 715 C C . ASP A 1 96 ? 11.034 3.647 21.387 1.00 51.84 96 ASP A C 1
ATOM 717 O O . ASP A 1 96 ? 11.553 4.052 20.343 1.00 51.84 96 ASP A O 1
ATOM 721 N N . ALA A 1 97 ? 10.222 4.433 22.101 1.00 47.75 97 ALA A N 1
ATOM 722 C CA . ALA A 1 97 ? 9.756 5.749 21.656 1.00 47.75 97 ALA A CA 1
ATOM 723 C C . ALA A 1 97 ? 10.766 6.897 21.876 1.00 47.75 97 ALA A C 1
ATOM 725 O O . ALA A 1 97 ? 10.547 8.006 21.378 1.00 47.75 97 ALA A O 1
ATOM 726 N N . LEU A 1 98 ? 11.841 6.667 22.642 1.00 43.12 98 LEU A N 1
ATOM 727 C CA . LEU A 1 98 ? 12.683 7.740 23.188 1.00 43.12 98 LEU A CA 1
ATOM 728 C C . LEU A 1 98 ? 13.933 8.093 22.366 1.00 43.12 98 LEU A C 1
ATOM 730 O O . LEU A 1 98 ? 14.476 9.169 22.603 1.00 43.12 98 LEU A O 1
ATOM 734 N N . ASP A 1 99 ? 14.360 7.278 21.391 1.00 41.31 99 ASP A N 1
ATOM 735 C CA . ASP A 1 99 ? 15.717 7.428 20.818 1.00 41.31 99 ASP A CA 1
ATOM 736 C C . ASP A 1 99 ? 15.831 7.444 19.279 1.00 41.31 99 ASP A C 1
ATOM 738 O O . ASP A 1 99 ? 16.939 7.443 18.743 1.00 41.31 99 ASP A O 1
ATOM 742 N N . ARG A 1 100 ? 14.722 7.503 18.523 1.00 49.78 100 ARG A N 1
ATOM 743 C CA . ARG A 1 100 ? 14.791 7.573 17.046 1.00 49.78 100 ARG A CA 1
ATOM 744 C C . ARG A 1 100 ? 14.475 8.977 16.507 1.00 49.78 100 ARG A C 1
ATOM 746 O O . ARG A 1 100 ? 13.396 9.509 16.786 1.00 49.78 100 ARG A O 1
ATOM 753 N N . PRO A 1 101 ? 15.382 9.608 15.728 1.00 40.59 101 PRO A N 1
ATOM 754 C CA . PRO A 1 101 ? 15.131 10.911 15.122 1.00 40.59 101 PRO A CA 1
ATOM 755 C C . PRO A 1 101 ? 13.907 10.856 14.202 1.00 40.59 101 PRO A C 1
ATOM 757 O O . PRO A 1 101 ? 13.860 10.081 13.253 1.00 40.59 101 PRO A O 1
ATOM 760 N N . ARG A 1 102 ? 12.919 11.717 14.459 1.00 47.19 102 ARG A N 1
ATOM 761 C CA . ARG A 1 102 ? 11.742 11.915 13.598 1.00 47.19 102 ARG A CA 1
ATOM 762 C C . ARG A 1 102 ? 12.146 12.719 12.358 1.00 47.19 102 ARG A C 1
ATOM 764 O O . ARG A 1 102 ? 11.943 13.931 12.314 1.00 47.19 102 ARG A O 1
ATOM 771 N N . GLY A 1 103 ? 12.785 12.071 11.389 1.00 42.72 103 GLY A N 1
ATOM 772 C CA . GLY A 1 103 ? 13.228 12.687 10.140 1.00 42.72 103 GLY A CA 1
ATOM 773 C C . GLY A 1 103 ? 12.643 11.988 8.916 1.00 42.72 103 GLY A C 1
ATOM 774 O O . GLY A 1 103 ? 12.637 10.769 8.835 1.00 42.72 103 GLY A O 1
ATOM 775 N N . VAL A 1 104 ? 12.207 12.767 7.925 1.00 40.47 104 VAL A N 1
ATOM 776 C CA . VAL A 1 104 ? 11.814 12.266 6.589 1.00 40.47 104 VAL A CA 1
ATOM 777 C C . VAL A 1 104 ? 13.035 11.750 5.793 1.00 40.47 104 VAL A C 1
ATOM 779 O O . VAL A 1 104 ? 12.868 11.085 4.778 1.00 40.47 104 VAL A O 1
ATOM 782 N N . ASP A 1 105 ? 14.253 12.004 6.291 1.00 40.88 105 ASP A N 1
ATOM 783 C CA . ASP A 1 105 ? 15.539 11.668 5.658 1.00 40.88 105 ASP A CA 1
ATOM 784 C C . ASP A 1 105 ? 16.376 10.602 6.403 1.00 40.88 105 ASP A C 1
ATOM 786 O O . ASP A 1 105 ? 17.469 10.262 5.945 1.00 40.88 105 ASP A O 1
ATOM 790 N N . THR A 1 106 ? 15.917 10.032 7.528 1.00 45.31 106 THR A N 1
ATOM 791 C CA . THR A 1 106 ? 16.595 8.863 8.121 1.00 45.31 106 THR A CA 1
ATOM 792 C C . THR A 1 106 ? 16.127 7.613 7.388 1.00 45.31 106 THR A C 1
ATOM 794 O O . THR A 1 106 ? 14.970 7.209 7.489 1.00 45.31 106 THR A O 1
ATOM 797 N N . THR A 1 107 ? 17.012 7.021 6.586 1.00 54.28 107 THR A N 1
ATOM 798 C CA . THR A 1 107 ? 16.734 5.785 5.842 1.00 54.28 107 THR A CA 1
ATOM 799 C C . THR A 1 107 ? 16.791 4.602 6.805 1.00 54.28 107 THR A C 1
ATOM 801 O O . THR A 1 107 ? 17.736 3.817 6.803 1.00 54.28 107 THR A O 1
ATOM 804 N N . ASP A 1 108 ? 15.797 4.508 7.684 1.00 60.72 108 ASP A N 1
ATOM 805 C CA . ASP A 1 108 ? 15.590 3.305 8.475 1.00 60.72 108 ASP A CA 1
ATOM 806 C C . ASP A 1 108 ? 15.361 2.144 7.502 1.00 60.72 108 ASP A C 1
ATOM 808 O O . ASP A 1 108 ? 14.525 2.215 6.596 1.00 60.72 108 ASP A O 1
ATOM 812 N N . GLY A 1 109 ? 16.163 1.089 7.641 1.00 76.19 109 GLY A N 1
ATOM 813 C CA . GLY A 1 109 ? 15.982 -0.122 6.850 1.00 76.19 109 GLY A CA 1
ATOM 814 C C . GLY A 1 109 ? 14.618 -0.747 7.141 1.00 76.19 109 GLY A C 1
ATOM 815 O O . GLY A 1 109 ? 14.053 -0.557 8.216 1.00 76.19 109 GLY A O 1
ATOM 816 N N . VAL A 1 110 ? 14.100 -1.541 6.205 1.00 83.50 110 VAL A N 1
ATOM 817 C CA . VAL A 1 110 ? 12.801 -2.221 6.361 1.00 83.50 110 VAL A CA 1
ATOM 818 C C . VAL A 1 110 ? 12.726 -3.039 7.660 1.00 83.50 110 VAL A C 1
ATOM 820 O O . VAL A 1 110 ? 11.688 -3.058 8.317 1.00 83.50 110 VAL A O 1
ATOM 823 N N . ASP A 1 111 ? 13.845 -3.624 8.093 1.00 89.25 111 ASP A N 1
ATOM 824 C CA . ASP A 1 111 ? 13.951 -4.364 9.359 1.00 89.25 111 ASP A CA 1
ATOM 825 C C . ASP A 1 111 ? 13.666 -3.512 10.595 1.00 89.25 111 ASP A C 1
ATOM 827 O O . ASP A 1 111 ? 13.068 -3.998 11.552 1.00 89.25 111 ASP A O 1
ATOM 831 N N . ALA A 1 112 ? 14.035 -2.230 10.572 1.00 90.88 112 ALA A N 1
ATOM 832 C CA . ALA A 1 112 ? 13.807 -1.325 11.692 1.00 90.88 112 ALA A CA 1
ATOM 833 C C . ALA A 1 112 ? 12.313 -1.046 11.928 1.00 90.88 112 ALA A C 1
ATOM 835 O O . ALA A 1 112 ? 11.941 -0.634 13.030 1.00 90.88 112 ALA A O 1
ATOM 836 N N . ALA A 1 113 ? 11.473 -1.274 10.911 1.00 95.25 113 ALA A N 1
ATOM 837 C CA . ALA A 1 113 ? 10.025 -1.120 10.967 1.00 95.25 113 ALA A CA 1
ATOM 838 C C . ALA A 1 113 ? 9.273 -2.439 11.209 1.00 95.25 113 ALA A C 1
ATOM 840 O O . ALA A 1 113 ? 8.048 -2.403 11.306 1.00 95.25 113 ALA A O 1
ATOM 841 N N . ARG A 1 114 ? 9.964 -3.586 11.326 1.00 95.50 114 ARG A N 1
ATOM 842 C CA . ARG A 1 114 ? 9.326 -4.905 11.508 1.00 95.50 114 ARG A CA 1
ATOM 843 C C . ARG A 1 114 ? 8.368 -4.915 12.697 1.00 95.50 114 ARG A C 1
ATOM 845 O O . ARG A 1 114 ? 7.206 -5.263 12.530 1.00 95.50 114 ARG A O 1
ATOM 852 N N . GLU A 1 115 ? 8.832 -4.492 13.869 1.00 95.88 115 GLU A N 1
ATOM 853 C CA . GLU A 1 115 ? 8.019 -4.472 15.091 1.00 95.88 115 GLU A CA 1
ATOM 854 C C . GLU A 1 115 ? 6.789 -3.564 14.950 1.00 95.88 115 GLU A C 1
ATOM 856 O O . GLU A 1 115 ? 5.668 -3.971 15.250 1.00 95.88 115 GLU A O 1
ATOM 861 N N . ALA A 1 116 ? 6.978 -2.360 14.404 1.00 97.44 116 ALA A N 1
ATOM 862 C CA . ALA A 1 116 ? 5.890 -1.426 14.132 1.00 97.44 116 ALA A CA 1
ATOM 863 C C . ALA A 1 116 ? 4.859 -1.998 13.153 1.00 97.44 116 ALA A C 1
ATOM 865 O O . ALA A 1 116 ? 3.656 -1.850 13.369 1.00 97.44 116 ALA A O 1
ATOM 866 N N . ALA A 1 117 ? 5.318 -2.674 12.098 1.00 98.38 117 ALA A N 1
ATOM 867 C CA . ALA A 1 117 ? 4.452 -3.318 11.123 1.00 98.38 117 ALA A CA 1
ATOM 868 C C . ALA A 1 117 ? 3.642 -4.460 11.752 1.00 98.38 117 ALA A C 1
ATOM 870 O O . ALA A 1 117 ? 2.430 -4.523 11.555 1.00 98.38 117 ALA A O 1
ATOM 871 N N . VAL A 1 118 ? 4.282 -5.310 12.559 1.00 98.44 118 VAL A N 1
ATOM 872 C CA . VAL A 1 118 ? 3.625 -6.410 13.282 1.00 98.44 118 VAL A CA 1
ATOM 873 C C . VAL A 1 118 ? 2.575 -5.876 14.259 1.00 98.44 118 VAL A C 1
ATOM 875 O O . VAL A 1 118 ? 1.430 -6.331 14.247 1.00 98.44 118 VAL A O 1
ATOM 878 N N . ALA A 1 119 ? 2.914 -4.854 15.050 1.00 98.38 119 ALA A N 1
ATOM 879 C CA . ALA A 1 119 ? 1.989 -4.238 16.000 1.00 98.38 119 ALA A CA 1
ATOM 880 C C . ALA A 1 119 ? 0.771 -3.600 15.304 1.00 98.38 119 ALA A C 1
ATOM 882 O O . ALA A 1 119 ? -0.370 -3.773 15.744 1.00 98.38 119 ALA A O 1
ATOM 883 N N . LEU A 1 120 ? 0.990 -2.900 14.184 1.00 98.69 120 LEU A N 1
ATOM 884 C CA . LEU A 1 120 ? -0.082 -2.331 13.362 1.00 98.69 120 LEU A CA 1
ATOM 885 C C . LEU A 1 120 ? -0.985 -3.414 12.761 1.00 98.69 120 LEU A C 1
ATOM 887 O O . LEU A 1 120 ? -2.211 -3.279 12.805 1.00 98.69 120 LEU A O 1
ATOM 891 N N . ALA A 1 121 ? -0.405 -4.489 12.228 1.00 98.69 121 ALA A N 1
ATOM 892 C CA . ALA A 1 121 ? -1.160 -5.594 11.648 1.00 98.69 121 ALA A CA 1
ATOM 893 C C . ALA A 1 121 ? -2.024 -6.297 12.709 1.00 98.69 121 ALA A C 1
ATOM 895 O O . ALA A 1 121 ? -3.230 -6.448 12.517 1.00 98.69 121 ALA A O 1
ATOM 896 N N . HIS A 1 122 ? -1.468 -6.583 13.892 1.00 98.19 122 HIS A N 1
ATOM 897 C CA . HIS A 1 122 ? -2.231 -7.119 15.022 1.00 98.19 122 HIS A CA 1
ATOM 898 C C . HIS A 1 122 ? -3.376 -6.204 15.471 1.00 98.19 122 HIS A C 1
ATOM 900 O O . HIS A 1 122 ? -4.489 -6.673 15.713 1.00 98.19 122 HIS A O 1
ATOM 906 N N . TYR A 1 123 ? -3.127 -4.896 15.590 1.00 98.50 123 TYR A N 1
ATOM 907 C CA . TYR A 1 123 ? -4.144 -3.941 16.036 1.00 98.50 123 TYR A CA 1
ATOM 908 C C . TYR A 1 123 ? -5.323 -3.840 15.055 1.00 98.50 123 TYR A C 1
ATOM 910 O O . TYR A 1 123 ? -6.500 -3.814 15.456 1.00 98.50 123 TYR A O 1
ATOM 918 N N . THR A 1 124 ? -4.995 -3.761 13.765 1.00 98.44 124 THR A N 1
ATOM 919 C CA . THR A 1 124 ? -5.974 -3.624 12.683 1.00 98.44 124 THR A CA 1
ATOM 920 C C . THR A 1 124 ? -6.686 -4.940 12.374 1.00 98.44 124 THR A C 1
ATOM 922 O O . THR A 1 124 ? -7.849 -4.906 11.979 1.00 98.44 124 THR A O 1
ATOM 925 N N . GLY A 1 125 ? -6.034 -6.085 12.603 1.00 98.31 125 GLY A N 1
ATOM 926 C CA . GLY A 1 125 ? -6.467 -7.388 12.090 1.00 98.31 125 GLY A CA 1
ATOM 927 C C . GLY A 1 125 ? -6.314 -7.506 10.567 1.00 98.31 125 GLY A C 1
ATOM 928 O O . GLY A 1 125 ? -6.955 -8.359 9.957 1.00 98.31 125 GLY A O 1
ATOM 929 N N . GLY A 1 126 ? -5.537 -6.603 9.960 1.00 98.44 126 GLY A N 1
ATOM 930 C CA . GLY A 1 126 ? -5.279 -6.518 8.527 1.00 98.44 126 GLY A CA 1
ATOM 931 C C . GLY A 1 126 ? -3.828 -6.853 8.189 1.00 98.44 126 GLY A C 1
ATOM 932 O O . GLY A 1 126 ? -3.172 -7.612 8.897 1.00 98.44 126 GLY A O 1
ATOM 933 N N . ALA A 1 127 ? -3.317 -6.263 7.109 1.00 98.88 127 ALA A N 1
ATOM 934 C CA . ALA A 1 127 ? -1.928 -6.429 6.689 1.00 98.88 127 ALA A CA 1
ATOM 935 C C . ALA A 1 127 ? -1.169 -5.099 6.641 1.00 98.88 127 ALA A C 1
ATOM 937 O O . ALA A 1 127 ? -1.746 -4.032 6.428 1.00 98.88 127 ALA A O 1
ATOM 938 N N . VAL A 1 128 ? 0.149 -5.165 6.795 1.00 98.88 128 VAL A N 1
ATOM 939 C CA . VAL A 1 128 ? 1.046 -4.017 6.660 1.00 98.88 128 VAL A CA 1
ATOM 940 C C . VAL A 1 128 ? 2.089 -4.300 5.592 1.00 98.88 128 VAL A C 1
ATOM 942 O O . VAL A 1 128 ? 2.710 -5.358 5.604 1.00 98.88 128 VAL A O 1
ATOM 945 N N . VAL A 1 129 ? 2.287 -3.343 4.685 1.00 98.75 129 VAL A N 1
ATOM 946 C CA . VAL A 1 129 ? 3.339 -3.352 3.661 1.00 98.75 129 VAL A CA 1
ATOM 947 C C . VAL A 1 129 ? 4.342 -2.246 3.972 1.00 98.75 129 VAL A C 1
ATOM 949 O O . VAL A 1 129 ? 4.005 -1.060 3.931 1.00 98.75 129 VAL A O 1
ATOM 952 N N . VAL A 1 130 ? 5.584 -2.630 4.247 1.00 98.38 130 VAL A N 1
ATOM 953 C CA . VAL A 1 130 ? 6.722 -1.726 4.415 1.00 98.38 130 VAL A CA 1
ATOM 954 C C . VAL A 1 130 ? 7.561 -1.767 3.146 1.00 98.38 130 VAL A C 1
ATOM 956 O O . VAL A 1 130 ? 8.190 -2.784 2.851 1.00 98.38 130 VAL A O 1
ATOM 959 N N . SER A 1 131 ? 7.577 -0.667 2.393 1.00 96.25 131 SER A N 1
ATOM 960 C CA . SER A 1 131 ? 8.330 -0.615 1.140 1.00 96.25 131 SER A CA 1
ATOM 961 C C . SER A 1 131 ? 9.818 -0.326 1.347 1.00 96.25 131 SER A C 1
ATOM 963 O O . SER A 1 131 ? 10.156 0.548 2.152 1.00 96.25 131 SER A O 1
ATOM 965 N N . GLY A 1 132 ? 10.690 -0.961 0.561 1.00 94.25 132 GLY A N 1
ATOM 966 C CA . GLY A 1 132 ? 12.138 -0.721 0.570 1.00 94.25 132 GLY A CA 1
ATOM 967 C C . GLY A 1 132 ? 12.875 -1.382 -0.598 1.00 94.25 132 GLY A C 1
ATOM 968 O O . GLY A 1 132 ? 12.291 -1.617 -1.647 1.00 94.25 132 GLY A O 1
ATOM 969 N N . GLU A 1 133 ? 14.176 -1.658 -0.440 1.00 92.75 133 GLU A N 1
ATOM 970 C CA . GLU A 1 133 ? 14.923 -2.482 -1.415 1.00 92.75 133 GLU A CA 1
ATOM 971 C C . GLU A 1 133 ? 14.428 -3.937 -1.420 1.00 92.75 133 GLU A C 1
ATOM 973 O O . GLU A 1 133 ? 14.353 -4.577 -2.465 1.00 92.75 133 GLU A O 1
ATOM 978 N N . VAL A 1 134 ? 14.056 -4.435 -0.240 1.00 95.50 134 VAL A N 1
ATOM 979 C CA . VAL A 1 134 ? 13.295 -5.669 -0.049 1.00 95.50 134 VAL A CA 1
ATOM 980 C C . VAL A 1 134 ? 12.062 -5.290 0.748 1.00 95.50 134 VAL A C 1
ATOM 982 O O . VAL A 1 134 ? 12.193 -4.816 1.877 1.00 95.50 134 VAL A O 1
ATOM 985 N N . ASP A 1 135 ? 10.880 -5.476 0.173 1.00 98.19 135 ASP A N 1
ATOM 986 C CA . ASP A 1 135 ? 9.638 -5.129 0.854 1.00 98.19 135 ASP A CA 1
ATOM 987 C C . ASP A 1 135 ? 9.331 -6.145 1.957 1.00 98.19 135 ASP A C 1
ATOM 989 O O . ASP A 1 135 ? 9.610 -7.339 1.816 1.00 98.19 135 ASP A O 1
ATOM 993 N N . LEU A 1 136 ? 8.715 -5.679 3.040 1.00 98.50 136 LEU A N 1
ATOM 994 C CA . LEU A 1 136 ? 8.180 -6.519 4.110 1.00 98.50 136 LEU A CA 1
ATOM 995 C C . LEU A 1 136 ? 6.659 -6.439 4.089 1.00 98.50 136 LEU A C 1
ATOM 997 O O . LEU A 1 136 ? 6.093 -5.350 4.105 1.00 98.50 136 LEU A O 1
ATOM 1001 N N . VAL A 1 137 ? 5.996 -7.590 4.099 1.00 98.81 137 VAL A N 1
ATOM 1002 C CA . VAL A 1 137 ? 4.543 -7.706 4.239 1.00 98.81 137 VAL A CA 1
ATOM 1003 C C . VAL A 1 137 ? 4.231 -8.557 5.464 1.00 98.81 137 VAL A C 1
ATOM 1005 O O . VAL A 1 137 ? 4.828 -9.615 5.626 1.00 98.81 137 VAL A O 1
ATOM 1008 N N . THR A 1 138 ? 3.313 -8.136 6.332 1.00 98.81 138 THR A N 1
ATOM 1009 C CA . THR A 1 138 ? 2.940 -8.922 7.520 1.00 98.81 138 THR A CA 1
ATOM 1010 C C . THR A 1 138 ? 1.466 -8.796 7.878 1.00 98.81 138 THR A C 1
ATOM 1012 O O . THR A 1 138 ? 0.877 -7.737 7.679 1.00 98.81 138 THR A O 1
ATOM 1015 N N . ASP A 1 139 ? 0.882 -9.866 8.417 1.00 98.62 139 ASP A N 1
ATOM 1016 C CA . ASP A 1 139 ? -0.436 -9.884 9.076 1.00 98.62 139 ASP A CA 1
ATOM 1017 C C . ASP A 1 139 ? -0.336 -9.858 10.616 1.00 98.62 139 ASP A C 1
ATOM 1019 O O . ASP A 1 139 ? -1.326 -10.019 11.329 1.00 98.62 139 ASP A O 1
ATOM 1023 N N . GLY A 1 140 ? 0.877 -9.654 11.138 1.00 97.81 140 GLY A N 1
ATOM 1024 C CA . GLY A 1 140 ? 1.203 -9.691 12.561 1.00 97.81 140 GLY A CA 1
ATOM 1025 C C . GLY A 1 140 ? 1.670 -11.063 13.046 1.00 97.81 140 GLY A C 1
ATOM 1026 O O . GLY A 1 140 ? 2.355 -11.142 14.052 1.00 97.81 140 GLY A O 1
ATOM 1027 N N . THR A 1 141 ? 1.373 -12.145 12.328 1.00 97.62 141 THR A N 1
ATOM 1028 C CA . THR A 1 141 ? 1.811 -13.509 12.691 1.00 97.62 141 THR A CA 1
ATOM 1029 C C . THR A 1 141 ? 2.848 -14.072 11.728 1.00 97.62 141 THR A C 1
ATOM 1031 O O . THR A 1 141 ? 3.754 -14.801 12.124 1.00 97.62 141 THR A O 1
ATOM 1034 N N . THR A 1 142 ? 2.735 -13.695 10.460 1.00 98.31 142 THR A N 1
ATOM 1035 C CA . THR A 1 142 ? 3.616 -14.104 9.376 1.00 98.31 142 THR A CA 1
ATOM 1036 C C . THR A 1 142 ? 4.273 -12.870 8.786 1.00 98.31 142 THR A C 1
ATOM 1038 O O . THR A 1 142 ? 3.635 -11.829 8.618 1.00 98.31 142 THR A O 1
ATOM 1041 N N . VAL A 1 143 ? 5.549 -12.981 8.436 1.00 98.31 143 VAL A N 1
ATOM 1042 C CA . VAL A 1 143 ? 6.311 -11.954 7.728 1.00 98.31 143 VAL A CA 1
ATOM 1043 C C . VAL A 1 143 ? 6.767 -12.517 6.386 1.00 98.31 143 VAL A C 1
ATOM 1045 O O . VAL A 1 143 ? 7.367 -13.584 6.311 1.00 98.31 143 VAL A O 1
ATOM 1048 N N . VAL A 1 144 ? 6.500 -11.787 5.309 1.00 98.50 144 VAL A N 1
ATOM 1049 C CA . VAL A 1 144 ? 6.954 -12.097 3.952 1.00 98.50 144 VAL A CA 1
ATOM 1050 C C . VAL A 1 144 ? 7.917 -11.018 3.488 1.00 98.50 144 VAL A C 1
ATOM 1052 O O . VAL A 1 144 ? 7.594 -9.831 3.512 1.00 98.50 144 VAL A O 1
ATOM 1055 N N . ARG A 1 145 ? 9.090 -11.435 3.020 1.00 98.19 145 ARG A N 1
ATOM 1056 C CA . ARG A 1 145 ? 10.051 -10.589 2.310 1.00 98.19 145 ARG A CA 1
ATOM 1057 C C . ARG A 1 145 ? 9.851 -10.762 0.822 1.00 98.19 145 ARG A C 1
ATOM 1059 O O . ARG A 1 145 ? 10.044 -11.865 0.326 1.00 98.19 145 ARG A O 1
ATOM 1066 N N . SER A 1 146 ? 9.475 -9.704 0.114 1.00 98.06 146 SER A N 1
ATOM 1067 C CA . SER A 1 146 ? 9.306 -9.740 -1.341 1.00 98.06 146 SER A CA 1
ATOM 1068 C C . SER A 1 146 ? 10.478 -9.043 -2.021 1.00 98.06 146 SER A C 1
ATOM 1070 O O . SER A 1 146 ? 10.826 -7.914 -1.673 1.00 98.06 146 SER A O 1
ATOM 1072 N N . HIS A 1 147 ? 11.094 -9.721 -2.988 1.00 97.81 147 HIS A N 1
ATOM 1073 C CA . HIS A 1 147 ? 12.240 -9.208 -3.732 1.00 97.81 147 HIS A CA 1
ATOM 1074 C C . HIS A 1 147 ? 11.836 -8.755 -5.135 1.00 97.81 147 HIS A C 1
ATOM 1076 O O . HIS A 1 147 ? 10.859 -9.240 -5.707 1.00 97.81 147 HIS A O 1
ATOM 1082 N N . GLY A 1 148 ? 12.642 -7.871 -5.720 1.00 97.25 148 GLY A N 1
ATOM 1083 C CA . GLY A 1 148 ? 12.487 -7.386 -7.086 1.00 97.25 148 GLY A CA 1
ATOM 1084 C C . GLY A 1 148 ? 12.448 -5.865 -7.121 1.00 97.25 148 GLY A C 1
ATOM 1085 O O . GLY A 1 148 ? 13.165 -5.200 -6.379 1.00 97.25 148 GLY A O 1
ATOM 1086 N N . GLY A 1 149 ? 11.645 -5.307 -8.019 1.00 96.94 149 GLY A N 1
ATOM 1087 C CA . GLY A 1 149 ? 11.572 -3.866 -8.211 1.00 96.94 149 GLY A CA 1
ATOM 1088 C C . GLY A 1 149 ? 12.797 -3.314 -8.943 1.00 96.94 149 GLY A C 1
ATOM 1089 O O . GLY A 1 149 ? 13.478 -4.018 -9.696 1.00 96.94 149 GLY A O 1
ATOM 1090 N N . SER A 1 150 ? 13.043 -2.013 -8.775 1.00 97.56 150 SER A N 1
ATOM 1091 C CA . SER A 1 150 ? 14.188 -1.316 -9.363 1.00 97.56 150 SER A CA 1
ATOM 1092 C C . SER A 1 150 ? 14.501 -0.021 -8.624 1.00 97.56 150 SER A C 1
ATOM 1094 O O . SER A 1 150 ? 13.599 0.746 -8.286 1.00 97.56 150 SER A O 1
ATOM 1096 N N . GLY A 1 151 ? 15.788 0.320 -8.511 1.00 96.50 151 GLY A N 1
ATOM 1097 C CA . GLY A 1 151 ? 16.219 1.630 -8.012 1.00 96.50 151 GLY A CA 1
ATOM 1098 C C . GLY A 1 151 ? 15.665 2.816 -8.821 1.00 96.50 151 GLY A C 1
ATOM 1099 O O . GLY A 1 151 ? 15.539 3.918 -8.280 1.00 96.50 151 GLY A O 1
ATOM 1100 N N . LEU A 1 152 ? 15.266 2.607 -10.086 1.00 97.56 152 LEU A N 1
ATOM 1101 C CA . LEU A 1 152 ? 14.617 3.631 -10.916 1.00 97.56 152 LEU A CA 1
ATOM 1102 C C . LEU A 1 152 ? 13.222 4.025 -10.408 1.00 97.56 152 LEU A C 1
ATOM 1104 O O . LEU A 1 152 ? 12.795 5.152 -10.658 1.00 97.56 152 LEU A O 1
ATOM 1108 N N . MET A 1 153 ? 12.542 3.163 -9.643 1.00 96.81 153 MET A N 1
ATOM 1109 C CA . MET A 1 153 ? 11.232 3.465 -9.046 1.00 96.81 153 MET A CA 1
ATOM 1110 C C . MET A 1 153 ? 11.321 4.659 -8.088 1.00 96.81 153 MET A C 1
ATOM 1112 O O . MET A 1 153 ? 10.461 5.537 -8.113 1.00 96.81 153 MET A O 1
ATOM 1116 N N . SER A 1 154 ? 12.427 4.777 -7.341 1.00 95.12 154 SER A N 1
ATOM 1117 C CA . SER A 1 154 ? 12.705 5.927 -6.460 1.00 95.12 154 SER A CA 1
ATOM 1118 C C . SER A 1 154 ? 12.903 7.253 -7.208 1.00 95.12 154 SER A C 1
ATOM 1120 O O . SER A 1 154 ? 12.897 8.321 -6.600 1.00 95.12 154 SER A O 1
ATOM 1122 N N . LYS A 1 155 ? 13.108 7.209 -8.531 1.00 97.19 155 LYS A N 1
ATOM 1123 C CA . LYS A 1 155 ? 13.332 8.389 -9.382 1.00 97.19 155 LYS A CA 1
ATOM 1124 C C . LYS A 1 155 ? 12.055 8.860 -10.078 1.00 97.19 155 LYS A C 1
ATOM 1126 O O . LYS A 1 155 ? 12.109 9.774 -10.900 1.00 97.19 155 LYS A O 1
ATOM 1131 N N . ILE A 1 156 ? 10.913 8.245 -9.764 1.00 96.88 156 ILE A N 1
ATOM 1132 C CA . ILE A 1 156 ? 9.609 8.551 -10.350 1.00 96.88 156 ILE A CA 1
ATOM 1133 C C . ILE A 1 156 ? 8.647 8.915 -9.223 1.00 96.88 156 ILE A C 1
ATOM 1135 O O . ILE A 1 156 ? 8.278 8.077 -8.401 1.00 96.88 156 ILE A O 1
ATOM 1139 N N . THR A 1 157 ? 8.212 10.177 -9.203 1.00 94.44 157 THR A N 1
ATOM 1140 C CA . THR A 1 157 ? 7.228 10.638 -8.217 1.00 94.44 157 THR A CA 1
ATOM 1141 C C . THR A 1 157 ? 5.949 9.804 -8.280 1.00 94.44 157 THR A C 1
ATOM 1143 O O . THR A 1 157 ? 5.479 9.442 -9.361 1.00 94.44 157 THR A O 1
ATOM 1146 N N . GLY A 1 158 ? 5.402 9.480 -7.110 1.00 91.69 158 GLY A N 1
ATOM 1147 C CA . GLY A 1 158 ? 4.176 8.701 -6.980 1.00 91.69 158 GLY A CA 1
ATOM 1148 C C . GLY A 1 158 ? 4.322 7.198 -7.220 1.00 91.69 158 GLY A C 1
ATOM 1149 O O . GLY A 1 158 ? 3.340 6.502 -7.008 1.00 91.69 158 GLY A O 1
ATOM 1150 N N . CYS A 1 159 ? 5.500 6.671 -7.589 1.00 92.81 159 CYS A N 1
ATOM 1151 C CA . CYS A 1 159 ? 5.666 5.231 -7.827 1.00 92.81 159 CYS A CA 1
ATOM 1152 C C . CYS A 1 159 ? 5.398 4.393 -6.566 1.00 92.81 159 CYS A C 1
ATOM 1154 O O . CYS A 1 159 ? 4.766 3.350 -6.657 1.00 92.81 159 CYS A O 1
ATOM 1156 N N . GLY A 1 160 ? 5.795 4.859 -5.378 1.00 90.69 160 GLY A N 1
ATOM 1157 C CA . GLY A 1 160 ? 5.386 4.209 -4.129 1.00 90.69 160 GLY A CA 1
ATOM 1158 C C . GLY A 1 160 ? 3.878 4.332 -3.889 1.00 90.69 160 GLY A C 1
ATOM 1159 O O . GLY A 1 160 ? 3.186 3.339 -3.701 1.00 90.69 160 GLY A O 1
ATOM 1160 N N . CYS A 1 161 ? 3.344 5.551 -3.969 1.00 92.69 161 CYS A N 1
ATOM 1161 C CA . CYS A 1 161 ? 1.935 5.836 -3.688 1.00 92.69 161 CYS A CA 1
ATOM 1162 C C . CYS A 1 161 ? 0.967 5.065 -4.603 1.00 92.69 161 CYS A C 1
ATOM 1164 O O . CYS A 1 161 ? -0.082 4.611 -4.156 1.00 92.69 161 CYS A O 1
ATOM 1166 N N . SER A 1 162 ? 1.300 4.858 -5.881 1.00 96.12 162 SER A N 1
ATOM 1167 C CA . SER A 1 162 ? 0.441 4.086 -6.786 1.00 96.12 162 SER A CA 1
ATOM 1168 C C . SER A 1 162 ? 0.299 2.616 -6.381 1.00 96.12 162 SER A C 1
ATOM 1170 O O . SER A 1 162 ? -0.717 2.011 -6.720 1.00 96.12 162 SER A O 1
ATOM 1172 N N . GLN A 1 163 ? 1.232 2.060 -5.597 1.00 97.44 163 GLN A N 1
ATOM 1173 C CA . GLN A 1 163 ? 1.097 0.715 -5.026 1.00 97.44 163 GLN A CA 1
ATOM 1174 C C . GLN A 1 163 ? -0.127 0.610 -4.104 1.00 97.44 163 GLN A C 1
ATOM 1176 O O . GLN A 1 163 ? -0.783 -0.425 -4.097 1.00 97.44 163 GLN A O 1
ATOM 1181 N N . GLY A 1 164 ? -0.498 1.680 -3.389 1.00 97.62 164 GLY A N 1
ATOM 1182 C CA . GLY A 1 164 ? -1.709 1.705 -2.560 1.00 97.62 164 GLY A CA 1
ATOM 1183 C C . GLY A 1 164 ? -2.995 1.465 -3.358 1.00 97.62 164 GLY A C 1
ATOM 1184 O O . GLY A 1 164 ? -3.905 0.785 -2.887 1.00 97.62 164 GLY A O 1
ATOM 1185 N N . GLY A 1 165 ? -3.043 1.935 -4.609 1.00 97.25 165 GLY A N 1
ATOM 1186 C CA . GLY A 1 165 ? -4.141 1.635 -5.528 1.00 97.25 165 GLY A CA 1
ATOM 1187 C C . GLY A 1 165 ? -4.157 0.171 -5.974 1.00 97.25 165 GLY A C 1
ATOM 1188 O O 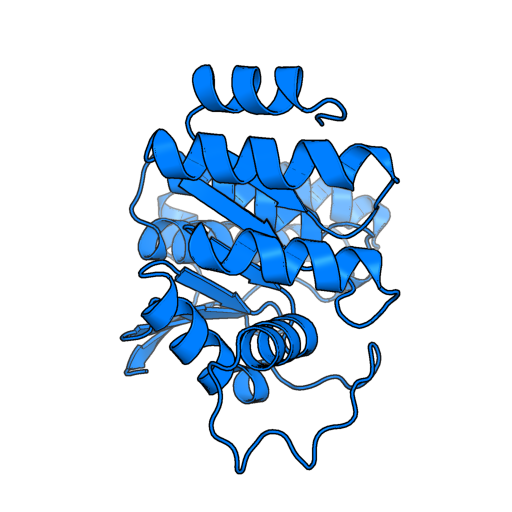. GLY A 1 165 ? -5.222 -0.439 -6.014 1.00 97.25 165 GLY A O 1
ATOM 1189 N N . VAL A 1 166 ? -2.987 -0.411 -6.263 1.00 98.12 166 VAL A N 1
ATOM 1190 C CA . VAL A 1 166 ? -2.867 -1.837 -6.619 1.00 98.12 166 VAL A CA 1
ATOM 1191 C C . VAL A 1 166 ? -3.304 -2.713 -5.441 1.00 98.12 166 VAL A C 1
ATOM 1193 O O . VAL A 1 166 ? -4.142 -3.592 -5.620 1.00 98.12 166 VAL A O 1
ATOM 1196 N N . LEU A 1 167 ? -2.851 -2.396 -4.225 1.00 98.75 167 LEU A N 1
ATOM 1197 C CA . LEU A 1 167 ? -3.264 -3.067 -2.989 1.00 98.75 167 LEU A CA 1
ATOM 1198 C C . LEU A 1 167 ? -4.785 -3.048 -2.816 1.00 98.75 167 LEU A C 1
ATOM 1200 O O . LEU A 1 167 ? -5.382 -4.082 -2.526 1.00 98.75 167 LEU A O 1
ATOM 1204 N N . ALA A 1 168 ? -5.421 -1.897 -3.052 1.00 98.38 168 ALA A N 1
ATOM 1205 C CA . ALA A 1 168 ? -6.871 -1.772 -2.954 1.00 98.38 168 ALA A CA 1
ATOM 1206 C C . ALA A 1 168 ? -7.599 -2.659 -3.975 1.00 98.38 168 ALA A C 1
ATOM 1208 O O . ALA A 1 168 ? -8.619 -3.247 -3.633 1.00 98.38 168 ALA A O 1
ATOM 1209 N N . VAL A 1 169 ? -7.073 -2.803 -5.199 1.00 98.00 169 VAL A N 1
ATOM 1210 C CA . VAL A 1 169 ? -7.640 -3.707 -6.216 1.00 98.00 169 VAL A CA 1
ATOM 1211 C C . VAL A 1 169 ? -7.558 -5.164 -5.761 1.00 98.00 169 VAL A C 1
ATOM 1213 O O . VAL A 1 169 ? -8.572 -5.861 -5.796 1.00 98.00 169 VAL A O 1
ATOM 1216 N N . TYR A 1 170 ? -6.399 -5.622 -5.286 1.00 98.62 170 TYR A N 1
ATOM 1217 C CA . TYR A 1 170 ? -6.242 -6.995 -4.789 1.00 98.62 170 TYR A CA 1
ATOM 1218 C C . TYR A 1 170 ? -7.113 -7.272 -3.553 1.00 98.62 170 TYR A C 1
ATOM 1220 O O . TYR A 1 170 ? -7.698 -8.348 -3.437 1.00 98.62 170 TYR A O 1
ATOM 1228 N N . ALA A 1 171 ? -7.288 -6.285 -2.672 1.00 98.50 171 ALA A N 1
ATOM 1229 C CA . ALA A 1 171 ? -8.147 -6.406 -1.494 1.00 98.50 171 ALA A CA 1
ATOM 1230 C C . ALA A 1 171 ? -9.642 -6.576 -1.835 1.00 98.50 171 ALA A C 1
ATOM 1232 O O . ALA A 1 171 ? -10.437 -6.904 -0.960 1.00 98.50 171 ALA A O 1
ATOM 1233 N N . THR A 1 172 ? -10.048 -6.382 -3.098 1.00 98.06 172 THR A N 1
ATOM 1234 C CA . THR A 1 172 ? -11.427 -6.666 -3.535 1.00 98.06 172 THR A CA 1
ATOM 1235 C C . THR A 1 172 ? -11.714 -8.153 -3.742 1.00 98.06 172 THR A C 1
ATOM 1237 O O . THR A 1 172 ? -12.883 -8.529 -3.824 1.00 98.06 172 THR A O 1
ATOM 1240 N N . CYS A 1 173 ? -10.682 -8.994 -3.867 1.00 96.88 173 CYS A N 1
ATOM 1241 C CA . CYS A 1 173 ? -10.831 -10.399 -4.254 1.00 96.88 173 CYS A CA 1
ATOM 1242 C C . CYS A 1 173 ? -10.043 -11.392 -3.387 1.00 96.88 173 CYS A C 1
ATOM 1244 O O . CYS A 1 173 ? -10.104 -12.593 -3.649 1.00 96.88 173 CYS A O 1
ATOM 1246 N N . ALA A 1 174 ? -9.338 -10.920 -2.358 1.00 98.12 174 ALA A N 1
ATOM 1247 C CA . ALA A 1 174 ? -8.583 -11.748 -1.425 1.00 98.12 174 ALA A CA 1
ATOM 1248 C C . ALA A 1 174 ? -8.633 -11.169 -0.002 1.00 98.12 174 ALA A C 1
ATOM 1250 O O . ALA A 1 174 ? -9.020 -10.016 0.196 1.00 98.12 174 ALA A O 1
ATOM 1251 N N . ASP A 1 175 ? -8.231 -11.967 0.989 1.00 98.31 175 ASP A N 1
ATOM 1252 C CA . ASP A 1 175 ? -7.983 -11.466 2.341 1.00 98.31 175 ASP A CA 1
ATOM 1253 C C . ASP A 1 175 ? -6.824 -10.451 2.355 1.00 98.31 175 ASP A C 1
ATOM 1255 O O . ASP A 1 175 ? -6.028 -10.375 1.416 1.00 98.31 175 ASP A O 1
ATOM 1259 N N . ALA A 1 176 ? -6.732 -9.662 3.428 1.00 98.56 176 ALA A N 1
ATOM 1260 C CA . ALA A 1 176 ? -5.785 -8.554 3.536 1.00 98.56 176 ALA A CA 1
ATOM 1261 C C . ALA A 1 176 ? -4.328 -8.974 3.292 1.00 98.56 176 ALA A C 1
ATOM 1263 O O . ALA A 1 176 ? -3.596 -8.271 2.592 1.00 98.56 176 ALA A O 1
ATOM 1264 N N . PHE A 1 177 ? -3.913 -10.114 3.847 1.00 98.75 177 PHE A N 1
ATOM 1265 C CA . PHE A 1 177 ? -2.533 -10.574 3.768 1.00 98.75 177 PHE A CA 1
ATOM 1266 C C . PHE A 1 177 ? -2.203 -11.107 2.378 1.00 98.75 177 PHE A C 1
ATOM 1268 O O . PHE A 1 177 ? -1.235 -10.654 1.763 1.00 98.75 177 PHE A O 1
ATOM 1275 N N . THR A 1 178 ? -3.053 -11.979 1.830 1.00 98.62 178 THR A N 1
ATOM 1276 C CA . THR A 1 178 ? -2.901 -12.484 0.459 1.00 98.62 178 THR A CA 1
ATOM 1277 C C . THR A 1 178 ? -2.906 -11.337 -0.553 1.00 98.62 178 THR A C 1
ATOM 1279 O O . THR A 1 178 ? -2.059 -11.298 -1.448 1.00 98.62 178 THR A O 1
ATOM 1282 N N . ALA A 1 179 ? -3.807 -10.361 -0.392 1.00 98.69 179 ALA A N 1
ATOM 1283 C CA . ALA A 1 179 ? -3.865 -9.172 -1.236 1.00 98.69 179 ALA A CA 1
ATOM 1284 C C . ALA A 1 179 ? -2.574 -8.343 -1.155 1.00 98.69 179 ALA A C 1
ATOM 1286 O O . ALA A 1 179 ? -2.040 -7.924 -2.186 1.00 98.69 179 ALA A O 1
ATOM 1287 N N . ALA A 1 180 ? -2.051 -8.136 0.056 1.00 98.81 180 ALA A N 1
ATOM 1288 C CA . ALA A 1 180 ? -0.823 -7.389 0.283 1.00 98.81 180 ALA A CA 1
ATOM 1289 C C . ALA A 1 180 ? 0.405 -8.075 -0.335 1.00 98.81 180 ALA A C 1
ATOM 1291 O O . ALA A 1 180 ? 1.193 -7.419 -1.025 1.00 98.81 180 ALA A O 1
ATOM 1292 N N . VAL A 1 181 ? 0.545 -9.391 -0.155 1.00 98.75 181 VAL A N 1
ATOM 1293 C CA . VAL A 1 181 ? 1.649 -10.180 -0.722 1.00 98.75 181 VAL A CA 1
ATOM 1294 C C . VAL A 1 181 ? 1.577 -10.195 -2.249 1.00 98.75 181 VAL A C 1
ATOM 1296 O O . VAL A 1 181 ? 2.557 -9.839 -2.905 1.00 98.75 181 VAL A O 1
ATOM 1299 N N . ALA A 1 182 ? 0.419 -10.533 -2.826 1.00 98.69 182 ALA A N 1
ATOM 1300 C CA . ALA A 1 182 ? 0.246 -10.629 -4.275 1.00 98.69 182 ALA A CA 1
ATOM 1301 C C . ALA A 1 182 ? 0.453 -9.277 -4.972 1.00 98.69 182 ALA A C 1
ATOM 1303 O O . ALA A 1 182 ? 1.181 -9.194 -5.962 1.00 98.69 182 ALA A O 1
ATOM 1304 N N . SER A 1 183 ? -0.110 -8.197 -4.418 1.00 98.50 183 SER A N 1
ATOM 1305 C CA . SER A 1 183 ? 0.107 -6.843 -4.931 1.00 98.50 183 SER A CA 1
ATOM 1306 C C . SER A 1 183 ? 1.581 -6.444 -4.882 1.00 98.50 183 SER A C 1
ATOM 1308 O O . SER A 1 183 ? 2.073 -5.814 -5.816 1.00 98.50 183 SER A O 1
ATOM 1310 N N . THR A 1 184 ? 2.292 -6.775 -3.802 1.00 98.75 184 THR A N 1
ATOM 1311 C CA . THR A 1 184 ? 3.713 -6.431 -3.641 1.00 98.75 184 THR A CA 1
ATOM 1312 C C . THR A 1 184 ? 4.580 -7.221 -4.621 1.00 98.75 184 THR A C 1
ATOM 1314 O O . THR A 1 184 ? 5.387 -6.635 -5.337 1.00 98.75 184 THR A O 1
ATOM 1317 N N . ALA A 1 185 ? 4.352 -8.531 -4.738 1.00 98.69 185 ALA A N 1
ATOM 1318 C CA . ALA A 1 185 ? 5.015 -9.393 -5.715 1.00 98.69 185 ALA A CA 1
ATOM 1319 C C . ALA A 1 185 ? 4.783 -8.930 -7.163 1.00 98.69 185 ALA A C 1
ATOM 1321 O O . ALA A 1 185 ? 5.726 -8.867 -7.950 1.00 98.69 185 ALA A O 1
ATOM 1322 N N . HIS A 1 186 ? 3.552 -8.540 -7.511 1.00 98.62 186 HIS A N 1
ATOM 1323 C CA . HIS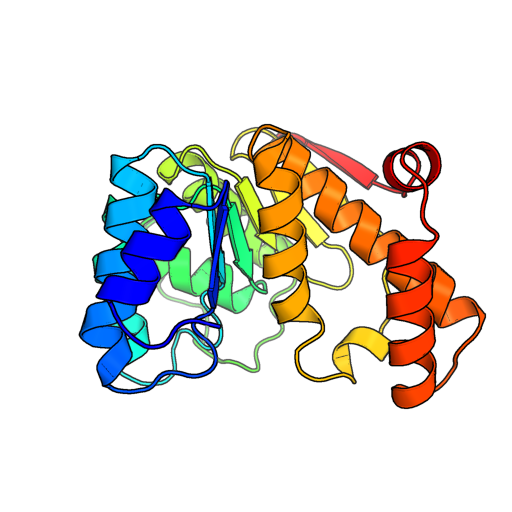 A 1 186 ? 3.216 -8.017 -8.839 1.00 98.62 186 HIS A CA 1
ATOM 1324 C C . HIS A 1 186 ? 3.970 -6.721 -9.145 1.00 98.62 186 HIS A C 1
ATOM 1326 O O . HIS A 1 186 ? 4.562 -6.584 -10.218 1.00 98.62 186 HIS A O 1
ATOM 1332 N N . TYR A 1 187 ? 4.004 -5.797 -8.183 1.00 98.25 187 TYR A N 1
ATOM 1333 C CA . TYR A 1 187 ? 4.732 -4.536 -8.307 1.00 98.25 187 TYR A CA 1
ATOM 1334 C C . TYR A 1 187 ? 6.239 -4.762 -8.493 1.00 98.25 187 TYR A C 1
ATOM 1336 O O . TYR A 1 187 ? 6.860 -4.154 -9.369 1.00 98.25 187 TYR A O 1
ATOM 1344 N N . ASN A 1 188 ? 6.814 -5.686 -7.722 1.00 98.62 188 ASN A N 1
ATOM 1345 C CA . ASN A 1 188 ? 8.232 -6.022 -7.783 1.00 98.62 188 ASN A CA 1
ATOM 1346 C C . ASN A 1 188 ? 8.615 -6.705 -9.091 1.00 98.62 188 ASN A C 1
ATOM 1348 O O . ASN A 1 188 ? 9.574 -6.278 -9.741 1.00 98.62 188 ASN A O 1
ATOM 1352 N N . LEU A 1 189 ? 7.831 -7.687 -9.533 1.00 98.75 189 LEU A N 1
ATOM 1353 C CA . LEU A 1 189 ? 8.023 -8.344 -10.820 1.00 98.75 189 LEU A CA 1
ATOM 1354 C C . LEU A 1 189 ? 8.000 -7.327 -11.970 1.00 98.75 189 LEU A C 1
ATOM 1356 O O . LEU A 1 189 ? 8.906 -7.317 -12.808 1.00 98.75 189 LEU A O 1
ATOM 1360 N N . ALA A 1 190 ? 6.999 -6.441 -11.990 1.00 98.62 190 ALA A N 1
ATOM 1361 C CA . ALA A 1 190 ? 6.877 -5.412 -13.018 1.00 98.62 190 ALA A CA 1
ATOM 1362 C C . ALA A 1 190 ? 8.069 -4.443 -13.001 1.00 98.62 190 ALA A C 1
ATOM 1364 O O . ALA A 1 190 ? 8.607 -4.101 -14.055 1.00 98.62 190 ALA A O 1
ATOM 1365 N N . GLY A 1 191 ? 8.536 -4.041 -11.814 1.00 98.38 191 GLY A N 1
ATOM 1366 C CA . GLY A 1 191 ? 9.714 -3.185 -11.664 1.00 98.38 191 GLY A CA 1
ATOM 1367 C C . GLY A 1 191 ? 10.994 -3.842 -12.182 1.00 98.38 191 GLY A C 1
ATOM 1368 O O . GLY A 1 191 ? 11.761 -3.207 -12.908 1.00 98.38 191 GLY A O 1
ATOM 1369 N N . THR A 1 192 ? 11.196 -5.125 -11.882 1.00 98.56 192 THR A N 1
ATOM 1370 C CA . THR A 1 192 ? 12.348 -5.893 -12.372 1.00 98.56 192 THR A CA 1
ATOM 1371 C C . THR A 1 192 ? 12.317 -6.050 -13.892 1.00 98.56 192 THR A C 1
ATOM 1373 O O . THR A 1 192 ? 13.325 -5.801 -14.556 1.00 98.56 192 THR A O 1
ATOM 1376 N N . ARG A 1 193 ? 11.161 -6.394 -14.473 1.00 98.69 193 ARG A N 1
ATOM 1377 C CA . ARG A 1 193 ? 11.011 -6.523 -15.933 1.00 98.69 193 ARG A CA 1
ATOM 1378 C C . ARG A 1 193 ? 11.210 -5.194 -16.654 1.00 98.69 193 ARG A C 1
ATOM 1380 O O . ARG A 1 193 ? 11.931 -5.139 -17.648 1.00 98.69 193 ARG A O 1
ATOM 1387 N N . ALA A 1 194 ? 10.658 -4.108 -16.120 1.00 98.62 194 ALA A N 1
ATOM 1388 C CA . ALA A 1 194 ? 10.838 -2.776 -16.687 1.00 98.62 194 ALA A CA 1
ATOM 1389 C C . ALA A 1 194 ? 12.307 -2.327 -16.671 1.00 98.62 194 ALA A C 1
ATOM 1391 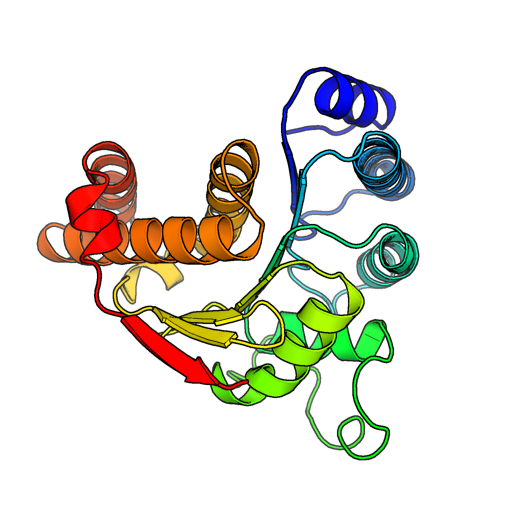O O . ALA A 1 194 ? 12.783 -1.738 -17.642 1.00 98.62 194 ALA A O 1
ATOM 1392 N N . ALA A 1 195 ? 13.055 -2.650 -15.610 1.00 98.25 195 ALA A N 1
ATOM 1393 C CA . ALA A 1 195 ? 14.482 -2.336 -15.513 1.00 98.25 195 ALA A CA 1
ATOM 1394 C C . ALA A 1 195 ? 15.338 -3.084 -16.545 1.00 98.25 195 ALA A C 1
ATOM 1396 O O . ALA A 1 195 ? 16.387 -2.582 -16.944 1.00 98.25 195 ALA A O 1
ATOM 1397 N N . ALA A 1 196 ? 14.895 -4.259 -17.005 1.00 98.19 196 ALA A N 1
ATOM 1398 C CA . ALA A 1 196 ? 15.608 -5.031 -18.021 1.00 98.19 196 ALA A CA 1
ATOM 1399 C C . ALA A 1 196 ? 15.581 -4.367 -19.410 1.00 98.19 196 ALA A C 1
ATOM 1401 O O . ALA A 1 196 ? 16.447 -4.642 -20.239 1.00 98.19 196 ALA A O 1
ATOM 1402 N N . VAL A 1 197 ? 14.604 -3.489 -19.667 1.00 98.00 197 VAL A N 1
ATOM 1403 C CA . VAL A 1 197 ? 14.396 -2.848 -20.979 1.00 98.00 197 VAL A CA 1
ATOM 1404 C C . VAL A 1 197 ? 14.534 -1.324 -20.953 1.00 98.00 197 VAL A C 1
ATOM 1406 O O . VAL A 1 197 ? 14.581 -0.695 -22.009 1.00 98.00 197 VAL A O 1
ATOM 1409 N N . ALA A 1 198 ? 14.623 -0.712 -19.770 1.00 97.88 198 ALA A N 1
ATOM 1410 C CA . ALA A 1 198 ? 14.735 0.731 -19.611 1.00 97.88 198 ALA A CA 1
ATOM 1411 C C . ALA A 1 198 ? 15.790 1.123 -18.570 1.00 97.88 198 ALA A C 1
ATOM 1413 O O . ALA A 1 198 ? 15.780 0.665 -17.433 1.00 97.88 198 ALA A O 1
ATOM 1414 N N . THR A 1 199 ? 16.665 2.054 -18.954 1.00 96.81 199 THR A N 1
ATOM 1415 C CA . THR A 1 199 ? 17.795 2.521 -18.131 1.00 96.81 199 THR A CA 1
ATOM 1416 C C . THR A 1 199 ? 17.606 3.932 -17.566 1.00 96.81 199 THR A C 1
ATOM 1418 O O . THR A 1 199 ? 18.467 4.422 -16.838 1.00 96.81 199 THR A O 1
ATOM 1421 N N . ALA A 1 200 ? 16.493 4.604 -17.883 1.00 98.19 200 ALA A N 1
ATOM 1422 C CA . ALA A 1 200 ? 16.202 5.970 -17.451 1.00 98.19 200 ALA A CA 1
ATOM 1423 C C . ALA A 1 200 ? 14.754 6.105 -16.935 1.00 98.19 200 ALA A C 1
ATOM 1425 O O . ALA A 1 200 ? 13.876 5.378 -17.403 1.00 98.19 200 ALA A O 1
ATOM 1426 N N . PRO A 1 201 ? 14.453 7.051 -16.021 1.00 97.81 201 PRO A N 1
ATOM 1427 C CA . PRO A 1 201 ? 13.167 7.083 -15.311 1.00 97.81 201 PRO A CA 1
ATOM 1428 C C . PRO A 1 201 ? 11.931 7.220 -16.209 1.00 97.81 201 PRO A C 1
ATOM 1430 O O . PRO A 1 201 ? 10.903 6.596 -15.959 1.00 97.81 201 PRO A O 1
ATOM 1433 N N . ALA A 1 202 ? 12.003 8.028 -17.270 1.00 97.81 202 ALA A N 1
ATOM 1434 C CA . ALA A 1 202 ? 10.846 8.271 -18.131 1.00 97.81 202 ALA A CA 1
ATOM 1435 C C . ALA A 1 202 ? 10.453 7.029 -18.949 1.00 97.81 202 ALA A C 1
ATOM 1437 O O . ALA A 1 202 ? 9.279 6.661 -18.961 1.00 97.81 202 ALA A O 1
ATOM 1438 N N . SER A 1 203 ? 11.423 6.367 -19.589 1.00 98.31 203 SER A N 1
ATOM 1439 C CA . SER A 1 203 ? 11.188 5.115 -20.319 1.00 98.31 203 SER A CA 1
ATOM 1440 C C . SER A 1 203 ? 10.864 3.964 -19.371 1.00 98.31 203 SER A C 1
ATOM 1442 O O . SER A 1 203 ? 9.988 3.162 -19.680 1.00 98.31 203 SER A O 1
ATOM 1444 N N . PHE A 1 204 ? 11.485 3.933 -18.187 1.00 98.62 204 PHE A N 1
ATOM 1445 C CA . PHE A 1 204 ? 11.157 2.963 -17.145 1.00 98.62 204 PHE A CA 1
ATOM 1446 C C . PHE A 1 204 ? 9.702 3.086 -16.711 1.00 98.62 204 PHE A C 1
ATOM 1448 O O . PHE A 1 204 ? 9.025 2.075 -16.632 1.00 98.62 204 PHE A O 1
ATOM 1455 N N . LYS A 1 205 ? 9.184 4.300 -16.482 1.00 98.31 205 LYS A N 1
ATOM 1456 C CA . LYS A 1 205 ? 7.778 4.499 -16.096 1.00 98.31 205 LYS A CA 1
ATOM 1457 C C . LYS A 1 205 ? 6.811 3.888 -17.113 1.00 98.31 205 LYS A C 1
ATOM 1459 O O . LYS A 1 205 ? 5.816 3.292 -16.721 1.00 98.31 205 LYS A O 1
ATOM 1464 N N . VAL A 1 206 ? 7.097 4.056 -18.405 1.00 98.38 206 VAL A N 1
ATOM 1465 C CA . VAL A 1 206 ? 6.283 3.476 -19.483 1.00 98.38 206 VAL A CA 1
ATOM 1466 C C . VAL A 1 206 ? 6.376 1.952 -19.447 1.00 98.38 206 VAL A C 1
ATOM 1468 O O . VAL A 1 206 ? 5.348 1.291 -19.356 1.00 98.38 206 VAL A O 1
ATOM 1471 N N . ALA A 1 207 ? 7.594 1.405 -19.426 1.00 98.62 207 ALA A N 1
ATOM 1472 C CA . ALA A 1 207 ? 7.809 -0.038 -19.351 1.00 98.62 207 ALA A CA 1
ATOM 1473 C C . ALA A 1 207 ? 7.177 -0.656 -18.092 1.00 98.62 207 ALA A C 1
ATOM 1475 O O . ALA A 1 207 ? 6.583 -1.717 -18.158 1.00 98.62 207 ALA A O 1
ATOM 1476 N N . PHE A 1 208 ? 7.239 0.024 -16.951 1.00 98.62 208 PHE A N 1
ATOM 1477 C CA . PHE A 1 208 ? 6.661 -0.430 -15.691 1.00 98.62 208 PHE A CA 1
ATOM 1478 C C . PHE A 1 208 ? 5.143 -0.600 -15.771 1.00 98.62 208 PHE A C 1
ATOM 1480 O O . PHE A 1 208 ? 4.616 -1.619 -15.336 1.00 98.62 208 PHE A O 1
ATOM 1487 N N . ILE A 1 209 ? 4.442 0.368 -16.366 1.00 98.44 209 ILE A N 1
ATOM 1488 C CA . ILE A 1 209 ? 2.990 0.281 -16.572 1.00 98.44 209 ILE A CA 1
ATOM 1489 C C . ILE A 1 209 ? 2.650 -0.861 -17.539 1.00 98.44 209 ILE A C 1
ATOM 1491 O O . ILE A 1 209 ? 1.719 -1.623 -17.279 1.00 98.44 209 ILE A O 1
ATOM 1495 N N . ASP A 1 210 ? 3.422 -1.016 -18.616 1.00 98.69 210 ASP A N 1
ATOM 1496 C CA . ASP A 1 210 ? 3.273 -2.137 -19.549 1.00 98.69 210 ASP A CA 1
ATOM 1497 C C . ASP A 1 210 ? 3.460 -3.493 -18.848 1.00 98.69 210 ASP A C 1
ATOM 1499 O O . ASP A 1 210 ? 2.692 -4.425 -19.079 1.00 98.69 210 ASP A O 1
ATOM 1503 N N . GLU A 1 211 ? 4.460 -3.616 -17.976 1.00 98.62 211 GLU A N 1
ATOM 1504 C CA . GLU A 1 211 ? 4.751 -4.864 -17.268 1.00 98.62 211 GLU A CA 1
ATOM 1505 C C . GLU A 1 211 ? 3.732 -5.174 -16.164 1.00 98.62 211 GLU A C 1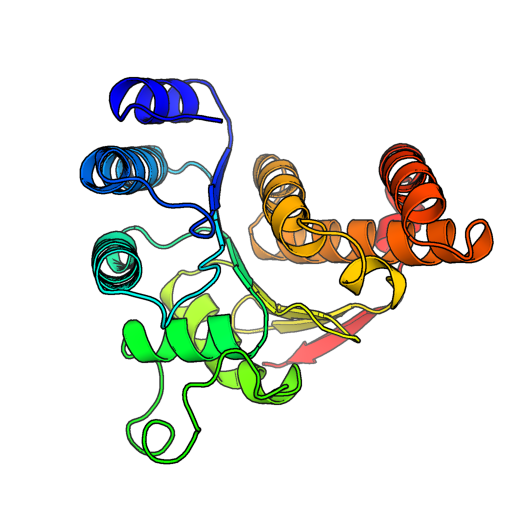
ATOM 1507 O O . GLU A 1 211 ? 3.412 -6.343 -15.954 1.00 98.62 211 GLU A O 1
ATOM 1512 N N . LEU A 1 212 ? 3.129 -4.158 -15.531 1.00 98.19 212 LEU A N 1
ATOM 1513 C CA . LEU A 1 212 ? 1.959 -4.364 -14.669 1.00 98.19 212 LEU A CA 1
ATOM 1514 C C . LEU A 1 212 ? 0.795 -4.998 -15.446 1.00 98.19 212 LEU A C 1
ATOM 1516 O O . LEU A 1 212 ? 0.113 -5.868 -14.911 1.00 98.19 212 LEU A O 1
ATOM 1520 N N . TYR A 1 213 ? 0.582 -4.594 -16.701 1.00 98.50 213 TYR A N 1
ATOM 1521 C CA . TYR A 1 213 ? -0.452 -5.169 -17.565 1.00 98.50 213 TYR A CA 1
ATOM 1522 C C . TYR A 1 213 ? -0.102 -6.580 -18.067 1.00 98.50 213 TYR A C 1
ATOM 1524 O O . TYR A 1 213 ? -0.988 -7.424 -18.187 1.00 98.50 213 TYR A O 1
ATOM 1532 N N . ARG A 1 214 ? 1.173 -6.841 -18.384 1.00 98.44 214 ARG A N 1
ATOM 1533 C CA . ARG A 1 214 ? 1.622 -8.116 -18.975 1.00 98.44 214 ARG A CA 1
ATOM 1534 C C . ARG A 1 214 ? 1.781 -9.252 -17.969 1.00 98.44 214 ARG A C 1
ATOM 1536 O O . ARG A 1 214 ? 1.668 -10.406 -18.374 1.00 98.44 214 ARG A O 1
ATOM 1543 N N . ALA A 1 215 ? 2.099 -8.949 -16.711 1.00 98.19 215 ALA A N 1
ATOM 1544 C CA . ALA A 1 215 ? 2.367 -9.971 -15.706 1.00 98.19 215 ALA A CA 1
ATOM 1545 C C . ALA A 1 215 ? 1.162 -10.9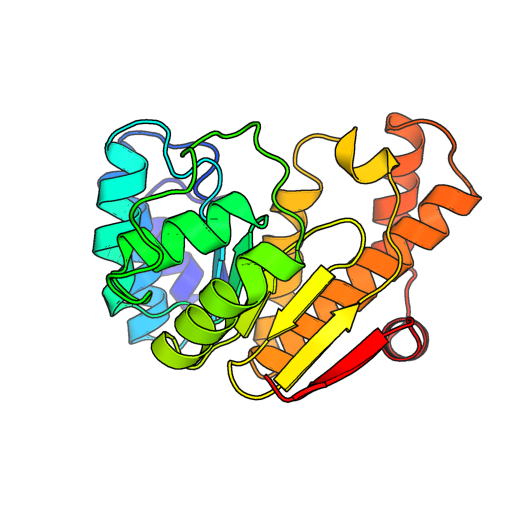05 -15.507 1.00 98.19 215 ALA A C 1
ATOM 1547 O O . ALA A 1 215 ? 0.033 -10.464 -15.288 1.00 98.19 215 ALA A O 1
ATOM 1548 N N . THR A 1 216 ? 1.418 -12.208 -15.564 1.00 98.31 216 THR A N 1
ATOM 1549 C CA . THR A 1 216 ? 0.403 -13.242 -15.332 1.00 98.31 216 THR A CA 1
ATOM 1550 C C . THR A 1 216 ? 0.377 -13.677 -13.867 1.00 98.31 216 THR A C 1
ATOM 1552 O O . THR A 1 216 ? 1.358 -13.519 -13.142 1.00 98.31 216 THR A O 1
ATOM 1555 N N . GLY A 1 217 ? -0.732 -14.279 -13.424 1.00 97.50 217 GLY A N 1
ATOM 1556 C CA . GLY A 1 217 ? -0.858 -14.773 -12.047 1.00 97.50 217 GLY A CA 1
ATOM 1557 C C . GLY A 1 217 ? 0.221 -15.791 -11.658 1.00 97.50 217 GLY A C 1
ATOM 1558 O O . GLY A 1 217 ? 0.740 -15.728 -10.548 1.00 97.50 217 GLY A O 1
ATOM 1559 N N . GLU A 1 218 ? 0.608 -16.680 -12.579 1.00 98.25 218 GLU A N 1
ATOM 1560 C CA . GLU A 1 218 ? 1.679 -17.662 -12.352 1.00 98.25 218 GLU A CA 1
ATOM 1561 C C . GLU A 1 218 ? 3.039 -16.986 -12.148 1.00 98.25 218 GLU A C 1
ATOM 1563 O O . GLU A 1 218 ? 3.781 -17.344 -11.237 1.00 98.25 218 GLU A O 1
ATOM 1568 N N . GLU A 1 219 ? 3.355 -15.971 -12.955 1.00 98.31 219 GLU A N 1
ATOM 1569 C CA . GLU A 1 219 ? 4.614 -15.233 -12.837 1.00 98.31 219 GLU A CA 1
ATOM 1570 C C . GLU A 1 219 ? 4.668 -14.401 -11.553 1.00 98.31 219 GLU A C 1
ATOM 1572 O O . GLU A 1 219 ? 5.716 -14.334 -10.915 1.00 98.31 219 GLU A O 1
ATOM 1577 N N . ILE A 1 220 ? 3.542 -13.798 -11.156 1.00 98.31 220 ILE A N 1
ATOM 1578 C CA . ILE A 1 220 ? 3.418 -13.056 -9.896 1.00 98.31 220 ILE A CA 1
ATOM 1579 C C . ILE A 1 220 ? 3.630 -14.000 -8.708 1.00 98.31 220 ILE A C 1
ATOM 1581 O O . ILE A 1 220 ? 4.408 -13.685 -7.811 1.00 98.31 220 ILE A O 1
ATOM 1585 N N . ALA A 1 221 ? 2.990 -15.173 -8.717 1.00 96.69 221 ALA A N 1
ATOM 1586 C CA . ALA A 1 221 ? 3.144 -16.180 -7.667 1.00 96.69 221 ALA A CA 1
ATOM 1587 C C . ALA A 1 221 ? 4.571 -16.755 -7.595 1.00 96.69 221 ALA A C 1
ATOM 1589 O O . ALA A 1 221 ? 5.021 -17.150 -6.521 1.00 96.69 221 ALA A O 1
ATOM 1590 N N . ALA A 1 222 ? 5.285 -16.785 -8.723 1.00 97.56 222 ALA A N 1
ATOM 1591 C CA . ALA A 1 222 ? 6.675 -17.222 -8.806 1.00 97.56 222 ALA A CA 1
ATOM 1592 C C . ALA A 1 222 ? 7.698 -16.121 -8.463 1.00 97.56 222 ALA A C 1
ATOM 1594 O O . ALA A 1 222 ? 8.902 -16.399 -8.468 1.00 97.56 222 ALA A O 1
ATOM 1595 N N . ASN A 1 223 ? 7.266 -14.882 -8.187 1.00 98.06 223 ASN A N 1
ATOM 1596 C CA . ASN A 1 223 ? 8.185 -13.807 -7.821 1.00 98.06 223 ASN A CA 1
ATOM 1597 C C . ASN A 1 223 ? 8.949 -14.171 -6.528 1.00 98.06 223 ASN A C 1
ATOM 1599 O O . ASN A 1 223 ? 8.322 -14.640 -5.574 1.00 98.06 223 ASN A O 1
ATOM 1603 N N . PRO A 1 224 ? 10.278 -13.959 -6.454 1.00 97.38 224 PRO A N 1
ATOM 1604 C CA . PRO A 1 224 ? 11.064 -14.403 -5.308 1.00 97.38 224 PRO A CA 1
ATOM 1605 C C . PRO A 1 224 ? 10.612 -13.756 -3.995 1.00 97.38 224 PRO A C 1
ATOM 1607 O O . PRO A 1 224 ? 10.549 -12.529 -3.876 1.00 97.38 224 PRO A O 1
ATOM 1610 N N . MET A 1 225 ? 10.345 -14.593 -2.993 1.00 96.88 225 MET A N 1
ATOM 1611 C CA . MET A 1 225 ? 9.983 -14.170 -1.645 1.00 96.88 225 MET A CA 1
ATOM 1612 C C . MET A 1 225 ? 10.430 -15.182 -0.586 1.00 96.88 225 MET A C 1
ATOM 1614 O O . MET A 1 225 ? 10.552 -16.374 -0.873 1.00 96.88 225 MET A O 1
ATOM 1618 N N . CYS A 1 226 ? 10.642 -14.702 0.637 1.00 96.62 226 CYS A N 1
ATOM 1619 C CA . CYS A 1 226 ? 10.945 -15.515 1.816 1.00 96.62 226 CYS A CA 1
ATOM 1620 C C . CYS A 1 226 ? 9.832 -15.352 2.853 1.00 96.62 226 CYS A C 1
ATOM 1622 O O . CYS A 1 226 ? 9.326 -14.247 3.034 1.00 96.62 226 CYS A O 1
ATOM 1624 N N . VAL A 1 227 ? 9.466 -16.439 3.535 1.00 96.44 227 VAL A N 1
ATOM 1625 C CA . VAL A 1 227 ? 8.436 -16.443 4.584 1.00 96.44 227 VAL A CA 1
ATOM 1626 C C . VAL A 1 227 ? 9.091 -16.738 5.928 1.00 96.44 227 VAL A C 1
ATOM 1628 O O . VAL A 1 227 ? 9.874 -17.680 6.045 1.00 96.44 227 VAL A O 1
ATOM 1631 N N . GLU A 1 228 ? 8.759 -15.934 6.928 1.00 94.00 228 GLU A N 1
ATOM 1632 C CA . GLU A 1 228 ? 9.269 -15.987 8.295 1.00 94.00 228 GLU A CA 1
ATOM 1633 C C . GLU A 1 228 ? 8.100 -15.882 9.287 1.00 94.00 228 GLU A C 1
ATOM 1635 O O . GLU A 1 228 ? 7.046 -15.325 8.974 1.00 94.00 228 GLU A O 1
ATOM 1640 N N . GLU A 1 229 ? 8.292 -16.396 10.499 1.00 90.00 229 GLU A N 1
ATOM 1641 C CA . GLU A 1 229 ? 7.392 -16.128 11.627 1.00 90.00 229 GLU A CA 1
ATOM 1642 C C . GLU A 1 229 ? 7.672 -14.716 12.175 1.00 90.00 229 GLU A C 1
ATOM 1644 O O . GLU A 1 229 ? 8.824 -14.262 12.119 1.00 90.00 229 GLU A O 1
ATOM 1649 N N . ALA A 1 230 ? 6.625 -14.008 12.617 1.00 78.56 230 ALA A N 1
ATOM 1650 C CA . ALA A 1 230 ? 6.684 -12.601 13.035 1.00 78.56 230 ALA A CA 1
ATOM 1651 C C . ALA A 1 230 ? 7.485 -12.354 14.318 1.00 78.56 230 ALA A C 1
ATOM 1653 O O . ALA A 1 230 ? 7.393 -13.158 15.269 1.00 78.56 230 ALA A O 1
#

Foldseek 3Di:
DDQAQVVLLVCLVVDQEEEDAQADDDPRCVRRVLSNLVSCLVVVGAYEYELPPPVPDDPSLVSLLSNLVSQHQEYEYAQLSLQSSLVSSVQDDPVPPPDDDSDPPPRDDQVNNPSSQLSSLVSRCHKYWHDDQWIWIDNNFKIKTFHAADPLCVVDPCSRVVLSVQLRVLVSPDGRRVSNLLSRLLQRQLRRQLVVPDDHNVSSVVSSVVSSVVDDSVNSVVGDMDMDTD

Secondary structure (DSSP, 8-state):
---SHHHHHHHHHHSSEEEEE-SS--TTHHHHHHHHHHHHHHTT-EEEEE-TTTTSSHHHHHHHHHHGGG--SEEEEEHHHHHHHHHHTT-S-TTTTSSS---TT----GGGGHHHHHHHHHHHTSEEEEESSSEEEE-SSEEEEE----GGGGGSTTHHHHHHHHHHHHTTTS-HHHHHHHHHHHHHHHHHHHHHH-SSHHHHHHHHHHHHHH--HHHHHTS-EEEEE-

Sequence (230 aa):
MVYLPDEGEALVAAGNAVYLNMGTLFPIYEQTIPATAKAAHDAGKAWVLDPVGLGIGSLRTKLLEELKPYKPTIVRGNASEIIALASLWELLGAEDALDRPRGVDTTDGVDAAREAAVALAHYTGGAVVVSGEVDLVTDGTTVVRSHGGSGLMSKITGCGCSQGGVLAVYATCADAFTAAVASTAHYNLAGTRAAAVATAPASFKVAFIDELYRATGEEIAANPMCVEEA

Nearest PDB structures (foldseek):
  6k28-assembly1_C  TM=9.271E-01  e=8.634E-15  Klebsiella pneumoniae
  1ekq-assembly1_A  TM=8.696E-01  e=6.466E-14  Bacillus subtilis
  3hpd-assembly1_A  TM=9.135E-01  e=6.310E-13  Pyrococcus horikoshii OT3
  1c3q-assembly1_C  TM=8.533E-01  e=7.992E-14  Bacillus subtilis
  1esq-assembly1_C  TM=8.797E-01  e=2.850E-13  Bacillus subtilis